Protein AF-A0A4Q2DNH1-F1 (afdb_monomer)

Mean predicted aligned error: 14.46 Å

Secondary structure (DSSP, 8-state):
----S----HHHHHHHHHHHHHH---HHHHHHHHHHHHHHHH-HHHHHHHHHHHHHHHHHHHHHHHHHHHHHHHHTSTTTGGGHHHHHHHHHHHHHHHHHHHHHHHHHHHHHHHHHHHHHHHTTT--SHHHHHHHHHHHHHHHHHHHHH--HHHHHHHHHHHHHHHHHHHHHHHHHHIIIIIHHHHHHHHHHHHHHHHHHHHHHHH-TT-------------HHHHHHHS--GGGS----

Sequence (240 aa):
MSQPDNILSIEECFSIIRRWQKDGPTEEERDGFVTKASDLLTDSDAVNEFLARVSEAANLAKAIESVFAQNEGLLLLWFLSPLVPEWDALWDRFRSCVRYSCDIALNTMSILQRFDAVYLAQVETIQTEQDRQNAIAALEPFIAELETTDISDELSRQFLDLKRDIEYFGQKYSVFSEKNAIIPLTSDIEALDAQITAAQNAIGVLGGGALLRVRNHPLRVPKVITDRIHLGPWAGCKIF

pLDDT: mean 76.68, std 18.67, range [26.66, 95.5]

Nearest PDB structures (foldseek):
  3l4q-assembly2_D  TM=4.534E-01  e=4.751E+00  Bos taurus
  5nnv-assembly4_D  TM=2.460E-01  e=1.754E+00  Bacillus subtilis subsp. subtilis str. 168
  3g6b-assembly1_A  TM=2.975E-01  e=7.819E+00  Thermotoga maritima
  3zx6-assembly1_A  TM=2.623E-01  e=5.610E+00  Archaeoglobus fulgidus DSM 4304

Organism: NCBI:txid2316362

Foldseek 3Di:
DDDDPDDDDPVRVVVQVVCCVPPNDDPVRVVVVVVVVVVLVPPPVNVVVVVVVVVVVVVVLVVVLVVLVVCLVVCPPPLNVVLNVVSVVLNVLSVVLVVVVVVLVVQVVVLVVVLVVLCVVQVVPDDDPVSVVVSCVVNVVSVVVCVVSPPVVVSVVSVVVSVVSVVVSVVVCLVSCVVRPVVVVVVVVVVVVVVVVVVVVVCVVVPPDDDPCPPDPPPPPPVVVVVVSPDDPPVPPPPD

Solvent-accessible surface area (backbone atoms only — not comparable to full-atom values): 13919 Å² total; per-residue (Å²): 134,81,76,80,93,74,76,75,49,73,68,54,50,53,52,50,52,54,41,35,77,74,76,45,74,52,70,69,54,50,52,51,48,53,49,52,52,51,50,46,74,68,33,65,65,56,47,50,50,52,52,48,52,54,51,48,53,55,51,50,53,52,52,51,51,50,52,55,61,62,47,48,69,62,32,66,38,80,84,39,43,89,52,40,69,62,51,51,53,52,51,53,50,51,53,49,54,55,51,50,53,50,51,48,53,52,50,52,50,55,52,51,53,52,48,49,56,51,41,63,71,35,58,77,65,52,83,47,74,66,41,48,53,50,36,48,67,67,49,50,62,54,55,56,51,50,62,74,62,63,50,64,70,60,54,50,48,53,54,51,52,49,50,52,51,51,55,51,47,52,54,51,48,52,57,49,44,42,66,65,42,51,52,54,53,51,54,51,51,55,51,49,54,51,50,52,52,52,51,52,50,52,48,57,66,74,47,79,84,68,92,75,82,72,80,81,68,76,82,64,75,59,64,60,62,64,54,62,70,54,72,62,80,72,92,68,72,78,79,125

Radius of gyration: 31.7 Å; Cα contacts (8 Å, |Δi|>4): 67; chains: 1; bounding box: 65×39×102 Å

Structure (mmCIF, N/CA/C/O backbone):
data_AF-A0A4Q2DNH1-F1
#
_entry.id   AF-A0A4Q2DNH1-F1
#
loop_
_atom_site.group_PDB
_atom_site.id
_atom_site.type_symbol
_atom_site.label_atom_id
_atom_site.label_alt_id
_atom_site.label_comp_id
_atom_site.label_asym_id
_atom_site.label_entity_id
_atom_site.label_seq_id
_atom_site.pdbx_PDB_ins_code
_atom_site.Cartn_x
_atom_site.Cartn_y
_atom_site.Cartn_z
_atom_site.occupancy
_atom_site.B_iso_or_equiv
_atom_site.auth_seq_id
_atom_site.auth_comp_id
_atom_site.auth_asym_id
_atom_site.auth_atom_id
_atom_site.pdbx_PDB_model_num
ATOM 1 N N . MET A 1 1 ? -30.592 -2.151 -7.421 1.00 35.53 1 MET A N 1
ATOM 2 C CA . MET A 1 1 ? -29.835 -1.514 -6.329 1.00 35.53 1 MET A CA 1
ATOM 3 C C . MET A 1 1 ? -30.303 -0.076 -6.260 1.00 35.53 1 MET A C 1
ATOM 5 O O . MET A 1 1 ? -29.970 0.702 -7.145 1.00 35.53 1 MET A O 1
ATOM 9 N N . SER A 1 2 ? -31.201 0.224 -5.326 1.00 34.47 2 SER A N 1
ATOM 10 C CA . SER A 1 2 ? -31.685 1.587 -5.097 1.00 34.47 2 SER A CA 1
ATOM 11 C C . SER A 1 2 ? -30.546 2.393 -4.477 1.00 34.47 2 SER A C 1
ATOM 13 O O . SER A 1 2 ? -29.887 1.893 -3.566 1.00 34.47 2 SER A O 1
ATOM 15 N N . GLN A 1 3 ? -30.264 3.590 -4.998 1.00 32.44 3 GLN A N 1
ATOM 16 C CA . GLN A 1 3 ? -29.329 4.505 -4.342 1.00 32.44 3 GLN A CA 1
ATOM 17 C C . GLN A 1 3 ? -29.829 4.790 -2.916 1.00 32.44 3 GLN A C 1
ATOM 19 O O . GLN A 1 3 ? -31.040 4.898 -2.725 1.00 32.44 3 GLN A O 1
ATOM 24 N N . PRO A 1 4 ? -28.945 4.904 -1.913 1.00 43.22 4 PRO A N 1
ATOM 25 C CA . PRO A 1 4 ? -29.367 5.345 -0.593 1.00 43.22 4 PRO A CA 1
ATOM 26 C C . PRO A 1 4 ? -29.862 6.798 -0.689 1.00 43.22 4 PRO A C 1
ATOM 28 O O . PRO A 1 4 ? -29.073 7.713 -0.915 1.00 43.22 4 PRO A O 1
ATOM 31 N N . ASP A 1 5 ? -31.172 6.997 -0.514 1.00 45.47 5 ASP A N 1
ATOM 32 C CA . ASP A 1 5 ? -31.912 8.274 -0.596 1.00 45.47 5 ASP A CA 1
ATOM 33 C C . ASP A 1 5 ? -31.580 9.279 0.530 1.00 45.47 5 ASP A C 1
ATOM 35 O O . ASP A 1 5 ? -32.381 10.147 0.865 1.00 45.47 5 ASP A O 1
ATOM 39 N N . ASN A 1 6 ? -30.409 9.180 1.160 1.00 54.69 6 ASN A N 1
ATOM 40 C CA . ASN A 1 6 ? -30.083 9.992 2.331 1.00 54.69 6 ASN A CA 1
ATOM 41 C C . ASN A 1 6 ? -28.632 10.480 2.300 1.00 54.69 6 ASN A C 1
ATOM 43 O O . ASN A 1 6 ? -27.830 10.203 3.192 1.00 54.69 6 ASN A O 1
ATOM 47 N N . ILE A 1 7 ? -28.276 11.172 1.218 1.00 62.31 7 ILE A N 1
ATOM 48 C CA . ILE A 1 7 ? -27.013 11.904 1.131 1.00 62.31 7 ILE A CA 1
ATOM 49 C C . ILE A 1 7 ? -27.261 13.281 1.747 1.00 62.31 7 ILE A C 1
ATOM 51 O O . ILE A 1 7 ? -27.893 14.134 1.125 1.00 62.31 7 ILE A O 1
ATOM 55 N N . LEU A 1 8 ? -26.778 13.474 2.977 1.00 69.12 8 LEU A N 1
ATOM 56 C CA . LEU A 1 8 ? -26.745 14.780 3.636 1.00 69.12 8 LEU A CA 1
ATOM 57 C C . LEU A 1 8 ? -26.067 15.802 2.718 1.00 69.12 8 LEU A C 1
ATOM 59 O O . LEU A 1 8 ? -25.026 15.522 2.113 1.00 69.12 8 LEU A O 1
ATOM 63 N N . SER A 1 9 ? -26.634 17.001 2.627 1.00 83.44 9 SER A N 1
ATOM 64 C CA . SER A 1 9 ? -25.963 18.102 1.947 1.00 83.44 9 SER A CA 1
ATOM 65 C C . SER A 1 9 ? -24.672 18.478 2.684 1.00 83.44 9 SER A C 1
ATOM 67 O O . SER A 1 9 ? -24.519 18.271 3.890 1.00 83.44 9 SER A O 1
ATOM 69 N N . ILE A 1 10 ? -23.720 19.073 1.961 1.00 73.88 10 ILE A N 1
ATOM 70 C CA . ILE A 1 10 ? -22.441 19.529 2.532 1.00 73.88 10 ILE A CA 1
ATOM 71 C C . ILE A 1 10 ? -22.672 20.490 3.710 1.00 73.88 10 ILE A C 1
ATOM 73 O O . ILE A 1 10 ? -21.951 20.449 4.706 1.00 73.88 10 ILE A O 1
ATOM 77 N N . GLU A 1 11 ? -23.690 21.342 3.609 1.00 79.81 11 GLU A N 1
ATOM 78 C CA . GLU A 1 11 ? -24.030 22.335 4.626 1.00 79.81 11 GLU A CA 1
ATOM 79 C C . GLU A 1 11 ? -24.614 21.682 5.889 1.00 79.81 11 GLU A C 1
ATOM 81 O O . GLU A 1 11 ? -24.221 22.033 7.005 1.00 79.81 11 GLU A O 1
ATOM 86 N N . GLU A 1 12 ? -25.448 20.651 5.723 1.00 76.00 12 GLU A N 1
ATOM 87 C CA . GLU A 1 12 ? -25.927 19.813 6.826 1.00 76.00 12 GLU A CA 1
ATOM 88 C C . GLU A 1 12 ? -24.768 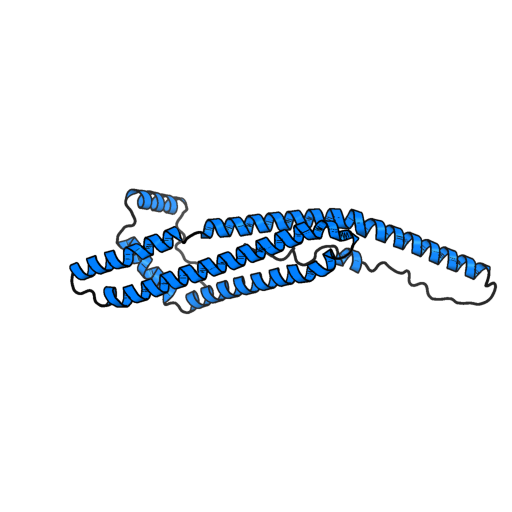19.073 7.503 1.00 76.00 12 GLU A C 1
ATOM 90 O O . GLU A 1 12 ? -24.643 19.147 8.726 1.00 76.00 12 GLU A O 1
ATOM 95 N N . CYS A 1 13 ? -23.856 18.463 6.736 1.00 70.06 13 CYS A N 1
ATOM 96 C CA . CYS A 1 13 ? -22.651 17.822 7.273 1.00 70.06 13 CYS A CA 1
ATOM 97 C C . CYS A 1 13 ? -21.808 18.787 8.120 1.00 70.06 13 CYS A C 1
ATOM 99 O O . CYS A 1 13 ? -21.451 18.465 9.253 1.00 70.06 13 CYS A O 1
ATOM 101 N N . PHE A 1 14 ? -21.523 19.995 7.623 1.00 76.94 14 PHE A N 1
ATOM 102 C CA . PHE A 1 14 ? -20.761 20.988 8.388 1.00 76.94 14 PHE A CA 1
ATOM 103 C C . PHE A 1 14 ? -21.488 21.443 9.655 1.00 76.94 14 PHE A C 1
ATOM 105 O O . PHE A 1 14 ? -20.840 21.676 10.679 1.00 76.94 14 PHE A O 1
ATOM 112 N N . SER A 1 15 ? -22.816 21.571 9.606 1.00 80.81 15 SER A N 1
ATOM 113 C CA . SER A 1 15 ? -23.620 21.934 10.776 1.00 80.81 15 SER A CA 1
ATOM 114 C C . SER A 1 15 ? -23.575 20.850 11.862 1.00 80.81 15 SER A C 1
ATOM 116 O O . SER A 1 15 ? -23.382 21.167 13.038 1.00 80.81 15 SER A O 1
ATOM 118 N N . ILE A 1 16 ? -23.646 19.575 11.460 1.00 78.38 16 ILE A N 1
ATOM 119 C CA . ILE A 1 16 ? -23.561 18.411 12.346 1.00 78.38 16 ILE A CA 1
ATOM 120 C C . ILE A 1 16 ? -22.169 18.332 12.971 1.00 78.38 16 ILE A C 1
ATOM 122 O O . ILE A 1 16 ? -22.065 18.272 14.193 1.00 78.38 16 ILE A O 1
ATOM 126 N N . ILE A 1 17 ? -21.105 18.436 12.165 1.00 77.06 17 ILE A N 1
ATOM 127 C CA . ILE A 1 17 ? -19.715 18.396 12.645 1.00 77.06 17 ILE A CA 1
ATOM 128 C C . ILE A 1 17 ? -19.446 19.522 13.650 1.00 77.06 17 ILE A C 1
ATOM 130 O O . ILE A 1 17 ? -18.884 19.275 14.715 1.00 77.06 17 ILE A O 1
ATOM 134 N N . ARG A 1 18 ? -19.868 20.760 13.357 1.00 80.56 18 ARG A N 1
ATOM 135 C CA . ARG A 1 18 ? -19.675 21.890 14.285 1.00 80.56 18 ARG A CA 1
ATOM 136 C C . ARG A 1 18 ? -20.419 21.703 15.599 1.00 80.56 18 ARG A C 1
ATOM 138 O O . ARG A 1 18 ? -19.895 22.081 16.644 1.00 80.56 18 ARG A O 1
ATOM 145 N N . ARG A 1 19 ? -21.631 21.145 15.564 1.00 91.19 19 ARG A N 1
ATOM 146 C CA . ARG A 1 19 ? -22.358 20.817 16.794 1.00 91.19 19 ARG A CA 1
ATOM 147 C C . ARG A 1 19 ? -21.647 19.705 17.555 1.00 91.19 19 ARG A C 1
ATOM 149 O O . ARG A 1 19 ? -21.437 19.869 18.747 1.00 91.19 19 ARG A O 1
ATOM 156 N N . TRP A 1 20 ? -21.226 18.628 16.894 1.00 84.88 20 TRP A N 1
ATOM 157 C CA . TRP A 1 20 ? -20.484 17.543 17.545 1.00 84.88 20 TRP A CA 1
ATOM 158 C C . TRP A 1 20 ? -19.211 18.044 18.229 1.00 84.88 20 TRP A C 1
ATOM 160 O O . TRP A 1 20 ? -18.931 17.646 19.353 1.00 84.88 20 TRP A O 1
ATOM 170 N N . GLN A 1 21 ? -18.491 18.981 17.608 1.00 70.38 21 GLN A N 1
ATOM 171 C CA . GLN A 1 21 ? -17.312 19.616 18.208 1.00 70.38 21 GLN A CA 1
ATOM 172 C C . GLN A 1 21 ? -17.619 20.441 19.466 1.00 70.38 21 GLN A C 1
ATOM 174 O O . GLN A 1 21 ? -16.730 20.641 20.289 1.00 70.38 21 GLN A O 1
ATOM 179 N N . LYS A 1 22 ? -18.843 20.960 19.603 1.00 83.44 22 LYS A N 1
ATOM 180 C CA . LYS A 1 22 ? -19.234 21.845 20.704 1.00 83.44 22 LYS A CA 1
ATOM 181 C C . LYS A 1 22 ? -19.964 21.104 21.825 1.00 83.44 22 LYS A C 1
ATOM 183 O O . LYS A 1 22 ? -19.625 21.278 22.990 1.00 83.44 22 LYS A O 1
ATOM 188 N N . ASP A 1 23 ? -20.967 20.318 21.456 1.00 84.19 23 ASP A N 1
ATOM 189 C CA . ASP A 1 23 ? -21.960 19.736 22.360 1.00 84.19 23 ASP A CA 1
ATOM 190 C C . ASP A 1 23 ? -21.931 18.190 22.338 1.00 84.19 23 ASP A C 1
ATOM 192 O O . ASP A 1 23 ? -22.618 17.550 23.131 1.00 84.19 23 ASP A O 1
ATOM 196 N N . GLY A 1 24 ? -21.133 17.581 21.450 1.00 79.62 24 GLY A N 1
ATOM 197 C CA . GLY A 1 24 ? -21.125 16.137 21.204 1.00 79.62 24 GLY A CA 1
ATOM 198 C C . GLY A 1 24 ? -22.315 15.640 20.358 1.00 79.62 24 GLY A C 1
ATOM 199 O O . GLY A 1 24 ? -23.214 16.416 20.007 1.00 79.62 24 GLY A O 1
ATOM 200 N N . PRO A 1 25 ? -22.318 14.353 19.966 1.00 83.75 25 PRO A N 1
ATOM 201 C CA . PRO A 1 25 ? -23.472 13.711 19.333 1.00 83.75 25 PRO A CA 1
ATOM 202 C C . PRO A 1 25 ? -24.638 13.555 20.320 1.00 83.75 25 PRO A C 1
ATOM 204 O O . PRO A 1 25 ? -24.413 13.334 21.514 1.00 83.75 25 PRO A O 1
ATOM 207 N N . THR A 1 26 ? -25.884 13.659 19.835 1.00 85.62 26 THR A N 1
ATOM 208 C CA . THR A 1 26 ? -27.057 13.393 20.691 1.00 85.62 26 THR A CA 1
ATOM 209 C C . THR A 1 26 ? -27.158 11.906 21.016 1.00 85.62 26 THR A C 1
ATOM 211 O O . THR A 1 26 ? -26.506 11.069 20.390 1.00 85.62 26 THR A O 1
ATOM 214 N N . GLU A 1 27 ? -27.989 11.558 21.996 1.00 78.94 27 GLU A N 1
ATOM 215 C CA . GLU A 1 27 ? -28.239 10.162 22.348 1.00 78.94 27 GLU A CA 1
ATOM 216 C C . GLU A 1 27 ? -28.823 9.378 21.168 1.00 78.94 27 GLU A C 1
ATOM 218 O O . GLU A 1 27 ? -28.264 8.348 20.807 1.00 78.94 27 GLU A O 1
ATOM 223 N N . GLU A 1 28 ? -29.810 9.934 20.457 1.00 80.31 28 GLU A N 1
ATOM 224 C CA . GLU A 1 28 ? -30.387 9.298 19.266 1.00 80.31 28 GLU A CA 1
ATOM 225 C C . GLU A 1 28 ? -29.368 9.103 18.134 1.00 80.31 28 GLU A C 1
ATOM 227 O O . GLU A 1 28 ? -29.455 8.143 17.371 1.00 80.31 28 GLU A O 1
ATOM 232 N N . GLU A 1 29 ? -28.391 10.002 17.999 1.00 80.25 29 GLU A N 1
ATOM 233 C CA . GLU A 1 29 ? -27.336 9.876 16.991 1.00 80.25 29 GLU A CA 1
ATOM 234 C C . GLU A 1 29 ? -26.314 8.808 17.353 1.00 80.25 29 GLU A C 1
ATOM 236 O O . GLU A 1 29 ? -25.860 8.079 16.470 1.00 80.25 29 GLU A O 1
ATOM 241 N N . ARG A 1 30 ? -25.967 8.695 18.640 1.00 75.94 30 ARG A N 1
ATOM 242 C CA . ARG A 1 30 ? -25.115 7.609 19.133 1.00 75.94 30 ARG A CA 1
ATOM 243 C C . ARG A 1 30 ? -25.814 6.270 18.948 1.00 75.94 30 ARG A C 1
ATOM 245 O O . ARG A 1 30 ? -25.218 5.363 18.376 1.00 75.94 30 ARG A O 1
ATOM 252 N N . ASP A 1 31 ? -27.080 6.174 19.336 1.00 75.88 31 ASP A N 1
ATOM 253 C CA . ASP A 1 31 ? -27.875 4.954 19.196 1.00 75.88 31 ASP A CA 1
ATOM 254 C C . ASP A 1 31 ? -28.071 4.587 17.722 1.00 75.88 31 ASP A C 1
ATOM 256 O O . ASP A 1 31 ? -27.923 3.427 17.334 1.00 75.88 31 ASP A O 1
ATOM 260 N N . GLY A 1 32 ? -28.326 5.581 16.867 1.00 78.25 32 GLY A N 1
ATOM 261 C CA . GLY A 1 32 ? -28.422 5.399 15.423 1.00 78.25 32 GLY A CA 1
ATOM 262 C C . GLY A 1 32 ? -27.104 4.953 14.787 1.00 78.25 32 GLY A C 1
ATOM 263 O O . GLY A 1 32 ? -27.117 4.121 13.879 1.00 78.25 32 GLY A O 1
ATOM 264 N N . PHE A 1 33 ? -25.966 5.465 15.263 1.00 75.88 33 PHE A N 1
ATOM 265 C CA . PHE A 1 33 ? -24.643 5.011 14.837 1.00 75.88 33 PHE A CA 1
ATOM 266 C C . PHE A 1 33 ? -24.382 3.568 15.273 1.00 75.88 33 PHE A C 1
ATOM 268 O O . PHE A 1 33 ? -24.031 2.746 14.431 1.00 75.88 33 PHE A O 1
ATOM 275 N N . VAL A 1 34 ? -24.603 3.244 16.552 1.00 74.25 34 VAL A N 1
ATOM 276 C CA . VAL A 1 34 ? -24.411 1.890 17.096 1.00 74.25 34 VAL A CA 1
ATOM 277 C C . VAL A 1 34 ? -25.304 0.885 16.372 1.00 74.25 34 VAL A C 1
ATOM 279 O O . VAL A 1 34 ? -24.820 -0.167 15.967 1.00 74.25 34 VAL A O 1
ATOM 282 N N . THR A 1 35 ? -26.572 1.230 16.134 1.00 78.69 35 THR A N 1
ATOM 283 C CA . THR A 1 35 ? -27.520 0.377 15.400 1.00 78.69 35 THR A CA 1
ATOM 284 C C . THR A 1 35 ? -27.028 0.115 13.981 1.00 78.69 35 THR A C 1
ATOM 286 O O . THR A 1 35 ? -26.868 -1.035 13.599 1.00 78.69 35 THR A O 1
ATOM 289 N N . LYS A 1 36 ? -26.680 1.160 13.216 1.00 78.31 36 LYS A N 1
ATOM 290 C CA . LYS A 1 36 ? -26.172 0.994 11.843 1.00 78.31 36 LYS A CA 1
ATOM 291 C C . LYS A 1 36 ? -24.854 0.227 11.785 1.00 78.31 36 LYS A C 1
ATOM 293 O O . LYS A 1 36 ? -24.650 -0.558 10.866 1.00 78.31 36 LYS A O 1
ATOM 298 N N . ALA A 1 37 ? -23.948 0.471 12.730 1.00 72.12 37 ALA A N 1
ATOM 299 C CA . ALA A 1 37 ? -22.692 -0.261 12.820 1.00 72.12 37 ALA A CA 1
ATOM 300 C C . ALA A 1 37 ? -22.948 -1.744 13.127 1.00 72.12 37 ALA A C 1
ATOM 302 O O . ALA A 1 37 ? -22.342 -2.609 12.503 1.00 72.12 37 ALA A O 1
ATOM 303 N N . SER A 1 38 ? -23.883 -2.043 14.031 1.00 73.94 38 SER A N 1
ATOM 304 C CA . SER A 1 38 ? -24.296 -3.411 14.345 1.00 73.94 38 SER A CA 1
ATOM 305 C C . SER A 1 38 ? -24.974 -4.094 13.152 1.00 73.94 38 SER A C 1
ATOM 307 O O . SER A 1 38 ? -24.626 -5.228 12.824 1.00 73.94 38 SER A O 1
ATOM 309 N N . ASP A 1 39 ? -25.855 -3.391 12.437 1.00 79.12 39 ASP A N 1
ATOM 310 C CA . ASP A 1 39 ? -26.494 -3.882 11.213 1.00 79.12 39 ASP A CA 1
ATOM 311 C C . ASP A 1 39 ? -25.446 -4.209 10.138 1.00 79.12 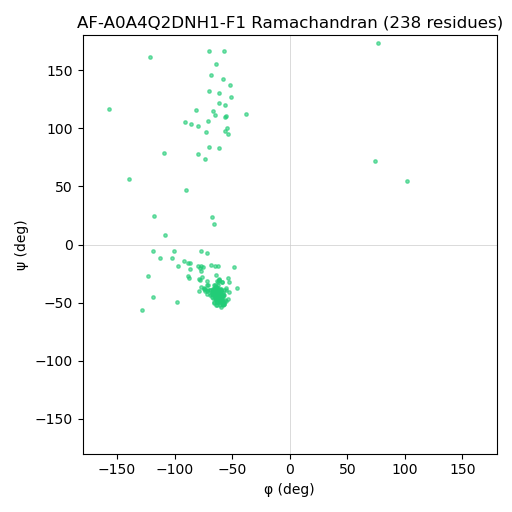39 ASP A C 1
ATOM 313 O O . ASP A 1 39 ? -25.482 -5.277 9.538 1.00 79.12 39 ASP A O 1
ATOM 317 N N . LEU A 1 40 ? -24.448 -3.341 9.942 1.00 74.12 40 LEU A N 1
ATOM 318 C CA . LEU A 1 40 ? -23.351 -3.576 8.993 1.00 74.12 40 LEU A CA 1
ATOM 319 C C . LEU A 1 40 ? -22.462 -4.765 9.379 1.00 74.12 40 LEU A C 1
ATOM 321 O O . LEU A 1 40 ? -21.963 -5.463 8.502 1.00 74.12 40 LEU A O 1
ATOM 325 N N . LEU A 1 41 ? -22.240 -4.989 10.675 1.00 74.94 41 LEU A N 1
ATOM 326 C CA . LEU A 1 41 ? -21.439 -6.114 11.168 1.00 74.94 41 LEU A CA 1
ATOM 327 C C . LEU A 1 41 ? -22.208 -7.444 11.154 1.00 74.94 41 LEU A C 1
ATOM 329 O O . LEU A 1 41 ? -21.588 -8.506 11.180 1.00 74.94 41 LEU A O 1
ATOM 333 N N . THR A 1 42 ? -23.540 -7.395 11.118 1.00 80.69 42 THR A N 1
ATOM 334 C CA . THR A 1 42 ? -24.412 -8.577 11.027 1.00 80.69 42 THR A CA 1
ATOM 335 C C . THR A 1 42 ? -24.860 -8.876 9.595 1.00 80.69 42 THR A C 1
ATOM 337 O O . THR A 1 42 ? -25.238 -10.011 9.299 1.00 80.69 42 THR A O 1
ATOM 340 N N . ASP A 1 43 ? -24.757 -7.901 8.692 1.00 87.69 43 ASP A N 1
ATOM 341 C CA . ASP A 1 43 ? -24.937 -8.079 7.257 1.00 87.69 43 ASP A CA 1
ATOM 342 C C . ASP A 1 43 ? -23.760 -8.866 6.660 1.00 87.69 43 ASP A C 1
ATOM 344 O O . ASP A 1 43 ? -22.645 -8.367 6.472 1.00 87.69 43 ASP A O 1
ATOM 348 N N . SER A 1 44 ? -24.029 -10.128 6.325 1.00 86.44 44 SER A N 1
ATOM 349 C CA . SER A 1 44 ? -23.043 -11.010 5.709 1.00 86.44 44 SER A CA 1
ATOM 350 C C . SER A 1 44 ? -22.502 -10.465 4.390 1.00 86.44 44 SER A C 1
ATOM 352 O O . SER A 1 44 ? -21.341 -10.719 4.074 1.00 86.44 44 SER A O 1
ATOM 354 N N . ASP A 1 45 ? -23.304 -9.729 3.619 1.00 87.38 45 ASP A N 1
ATOM 355 C CA . ASP A 1 45 ? -22.868 -9.181 2.336 1.00 87.38 45 ASP A CA 1
ATOM 356 C C . ASP A 1 45 ? -21.872 -8.037 2.552 1.00 87.38 45 ASP A C 1
ATOM 358 O O . ASP A 1 45 ? -20.817 -8.020 1.912 1.00 87.38 45 ASP A O 1
ATOM 362 N N . ALA A 1 46 ? -22.135 -7.149 3.516 1.00 79.25 46 ALA A N 1
ATOM 363 C CA . ALA A 1 46 ? -21.222 -6.069 3.889 1.00 79.25 46 ALA A CA 1
ATOM 364 C C . ALA A 1 46 ? -19.883 -6.600 4.439 1.00 79.25 46 ALA A C 1
ATOM 366 O O . ALA A 1 46 ? -18.810 -6.129 4.045 1.00 79.25 46 ALA A O 1
ATOM 367 N N . VAL A 1 47 ? -19.920 -7.626 5.298 1.00 81.44 47 VAL A N 1
ATOM 368 C CA . VAL A 1 47 ? -18.704 -8.276 5.819 1.00 81.44 47 VAL A CA 1
ATOM 369 C C . VAL A 1 47 ? -17.921 -8.959 4.694 1.00 81.44 47 VAL A C 1
ATOM 371 O O . VAL A 1 47 ? -16.699 -8.813 4.608 1.00 81.44 47 VAL A O 1
ATOM 374 N N . ASN A 1 48 ? -18.603 -9.671 3.795 1.00 86.19 48 ASN A N 1
ATOM 375 C CA . ASN A 1 48 ? -17.963 -10.311 2.646 1.00 86.19 48 ASN A CA 1
ATOM 376 C C . ASN A 1 48 ? -17.327 -9.285 1.701 1.00 86.19 48 ASN A C 1
ATOM 378 O O . ASN A 1 48 ? -16.226 -9.519 1.201 1.00 86.19 48 ASN A O 1
ATOM 382 N N . GLU A 1 49 ? -17.973 -8.139 1.479 1.00 87.62 49 GLU A N 1
ATOM 383 C CA . GLU A 1 49 ? -17.408 -7.050 0.684 1.00 87.62 49 GLU A CA 1
ATOM 384 C C . GLU A 1 49 ? -16.137 -6.484 1.331 1.00 87.62 49 GLU A C 1
ATOM 386 O O . GLU A 1 49 ? -15.125 -6.297 0.650 1.00 87.62 49 GLU A O 1
ATOM 391 N N . PHE A 1 50 ? -16.145 -6.261 2.647 1.00 81.75 50 PHE A N 1
ATOM 392 C CA . PHE A 1 50 ? -14.953 -5.826 3.372 1.00 81.75 50 PHE A CA 1
ATOM 393 C C . PHE A 1 50 ? -13.798 -6.829 3.220 1.00 81.75 50 PHE A C 1
ATOM 395 O O . PHE A 1 50 ? -12.688 -6.445 2.842 1.00 81.75 50 PHE A O 1
ATOM 402 N N . LEU A 1 51 ? -14.061 -8.123 3.428 1.00 83.81 51 LEU A N 1
ATOM 403 C CA . LEU A 1 51 ? -13.062 -9.183 3.252 1.00 83.81 51 LEU A CA 1
ATOM 404 C C . LEU A 1 51 ? -12.536 -9.253 1.812 1.00 83.81 51 LEU A C 1
ATOM 406 O O . LEU A 1 51 ? -11.336 -9.455 1.601 1.00 83.81 51 LEU A O 1
ATOM 410 N N . ALA A 1 52 ? -13.405 -9.048 0.820 1.00 88.06 52 ALA A N 1
ATOM 411 C CA . ALA A 1 52 ? -13.013 -8.999 -0.583 1.00 88.06 52 ALA A CA 1
ATOM 412 C C . ALA A 1 52 ? -12.050 -7.835 -0.859 1.00 88.06 52 ALA A C 1
ATOM 414 O O . ALA A 1 52 ? -11.011 -8.051 -1.481 1.00 88.06 52 ALA A O 1
ATOM 415 N N . ARG A 1 53 ? -12.329 -6.635 -0.332 1.00 84.44 53 ARG A N 1
ATOM 416 C CA . ARG A 1 53 ? -11.446 -5.462 -0.470 1.00 84.44 53 ARG A CA 1
ATOM 417 C C . ARG A 1 53 ? -10.085 -5.678 0.197 1.00 84.44 53 ARG A C 1
ATOM 419 O O . ARG A 1 53 ? -9.056 -5.324 -0.376 1.00 84.44 53 ARG A O 1
ATOM 426 N N . VAL A 1 54 ? -10.050 -6.307 1.375 1.00 85.06 54 VAL A N 1
ATOM 427 C CA . VAL A 1 54 ? -8.788 -6.679 2.043 1.00 85.06 54 VAL A CA 1
ATOM 428 C C . VAL A 1 54 ? -7.997 -7.682 1.194 1.00 85.06 54 VAL A C 1
ATOM 430 O O . VAL A 1 54 ? -6.785 -7.535 1.015 1.00 85.06 54 VAL A O 1
ATOM 433 N N . SER A 1 55 ? -8.674 -8.682 0.623 1.00 87.62 55 SER A N 1
ATOM 434 C CA . SER A 1 55 ? -8.048 -9.662 -0.272 1.00 87.62 55 SER A CA 1
ATOM 435 C C . SER A 1 55 ? -7.494 -9.010 -1.542 1.00 87.62 55 SER A C 1
ATOM 437 O O . SER A 1 55 ? -6.370 -9.305 -1.956 1.00 87.62 55 SER A O 1
ATOM 439 N N . GLU A 1 56 ? -8.247 -8.090 -2.141 1.00 89.31 56 GLU A N 1
ATOM 440 C CA . GLU A 1 56 ? -7.822 -7.314 -3.302 1.00 89.31 56 GLU A CA 1
ATOM 441 C C . GLU A 1 56 ? -6.562 -6.498 -2.999 1.00 89.31 56 GLU A C 1
ATOM 443 O O . GLU A 1 56 ? -5.586 -6.596 -3.744 1.00 89.31 56 GLU A O 1
ATOM 448 N N . ALA A 1 57 ? -6.524 -5.781 -1.872 1.00 83.31 57 ALA A N 1
ATOM 449 C CA . ALA A 1 57 ? -5.345 -5.029 -1.445 1.00 83.31 57 ALA A CA 1
ATOM 450 C C . ALA A 1 57 ? -4.105 -5.931 -1.288 1.00 83.31 57 ALA A C 1
ATOM 452 O O . ALA A 1 57 ? -3.019 -5.595 -1.769 1.00 83.31 57 ALA A O 1
ATOM 453 N N . ALA A 1 58 ? -4.261 -7.117 -0.689 1.00 84.50 58 ALA A N 1
ATOM 454 C CA . ALA A 1 58 ? -3.174 -8.087 -0.559 1.00 84.50 58 ALA A CA 1
ATOM 455 C C . ALA A 1 58 ? -2.692 -8.622 -1.922 1.00 84.50 58 ALA A C 1
ATOM 457 O O . ALA A 1 58 ? -1.491 -8.812 -2.138 1.00 84.50 58 ALA A O 1
ATOM 458 N N . ASN A 1 59 ? -3.611 -8.856 -2.861 1.00 90.00 59 ASN A N 1
ATOM 459 C CA . ASN A 1 59 ? -3.273 -9.295 -4.214 1.00 90.00 59 ASN A CA 1
ATOM 460 C C . ASN A 1 59 ? -2.572 -8.190 -5.016 1.00 90.00 59 ASN A C 1
ATOM 462 O O . ASN A 1 59 ? -1.596 -8.477 -5.710 1.00 90.00 59 ASN A O 1
ATOM 466 N N . LEU A 1 60 ? -3.004 -6.934 -4.878 1.00 88.69 60 LEU A N 1
ATOM 467 C CA . LEU A 1 60 ? -2.336 -5.773 -5.470 1.00 88.69 60 LEU A CA 1
ATOM 468 C C . LEU A 1 60 ? -0.908 -5.625 -4.942 1.00 88.69 60 LEU A C 1
ATOM 470 O O . LEU A 1 60 ? 0.016 -5.449 -5.735 1.00 88.69 60 LEU A O 1
ATOM 474 N N . ALA A 1 61 ? -0.698 -5.776 -3.631 1.00 89.12 61 ALA A N 1
ATOM 475 C CA . ALA A 1 61 ? 0.640 -5.723 -3.047 1.00 89.12 61 ALA A CA 1
ATOM 476 C C . ALA A 1 61 ? 1.574 -6.793 -3.647 1.00 89.12 61 ALA A C 1
ATOM 478 O O . ALA A 1 61 ? 2.701 -6.487 -4.039 1.00 89.12 61 ALA A O 1
ATOM 479 N N . LYS A 1 62 ? 1.084 -8.031 -3.814 1.00 91.19 62 LYS A N 1
ATOM 480 C CA . LYS A 1 62 ? 1.830 -9.115 -4.483 1.00 91.19 62 LYS A CA 1
ATOM 481 C C . LYS A 1 62 ? 2.116 -8.814 -5.954 1.00 91.19 62 LYS A C 1
ATOM 483 O O . LYS A 1 62 ? 3.209 -9.103 -6.439 1.00 91.19 62 LYS A O 1
ATOM 488 N N . ALA A 1 63 ? 1.146 -8.253 -6.673 1.00 90.94 63 ALA A N 1
ATOM 489 C CA . ALA A 1 63 ? 1.319 -7.885 -8.074 1.00 90.94 63 ALA A CA 1
ATOM 490 C C . ALA A 1 63 ? 2.407 -6.813 -8.232 1.00 90.94 63 ALA A C 1
ATOM 492 O O . ALA A 1 63 ? 3.279 -6.952 -9.088 1.00 90.94 63 ALA A O 1
ATOM 493 N N . ILE A 1 64 ? 2.410 -5.794 -7.366 1.00 89.12 64 ILE A N 1
ATOM 494 C CA . ILE A 1 64 ? 3.440 -4.750 -7.350 1.00 89.12 64 ILE A CA 1
ATOM 495 C C . ILE A 1 64 ? 4.814 -5.347 -7.015 1.00 89.12 64 ILE A C 1
ATOM 497 O O . ILE A 1 64 ? 5.784 -5.052 -7.709 1.00 89.12 64 ILE A O 1
ATOM 501 N N . GLU A 1 65 ? 4.914 -6.242 -6.028 1.00 90.31 65 GLU A N 1
ATOM 502 C CA . GLU A 1 65 ? 6.181 -6.923 -5.724 1.00 90.31 65 GLU A CA 1
ATOM 503 C C . GLU A 1 65 ? 6.704 -7.739 -6.918 1.00 90.31 65 GLU A C 1
ATOM 505 O O . GLU A 1 65 ? 7.897 -7.701 -7.227 1.00 90.31 65 GLU A O 1
ATOM 510 N N . SER A 1 66 ? 5.815 -8.419 -7.647 1.00 89.06 66 SER A N 1
ATOM 511 C CA . SER A 1 66 ? 6.186 -9.115 -8.879 1.00 89.06 66 SER A CA 1
ATOM 512 C C . SER A 1 66 ? 6.680 -8.153 -9.962 1.00 89.06 66 SER A C 1
ATOM 514 O O . SER A 1 66 ? 7.588 -8.509 -10.711 1.00 89.06 66 SER A O 1
ATOM 516 N N . VAL A 1 67 ? 6.100 -6.954 -10.080 1.00 88.31 67 VAL A N 1
ATOM 517 C CA . VAL A 1 67 ? 6.586 -5.927 -11.015 1.00 88.31 67 VAL A CA 1
ATOM 518 C C . VAL A 1 67 ? 7.991 -5.480 -10.622 1.00 88.31 67 VAL A C 1
ATOM 520 O O . VAL A 1 67 ? 8.848 -5.369 -11.501 1.00 88.31 67 VAL A O 1
ATOM 523 N N . PHE A 1 68 ? 8.259 -5.288 -9.327 1.00 88.75 68 PHE A N 1
ATOM 524 C CA . PHE A 1 68 ? 9.600 -4.948 -8.859 1.00 88.75 68 PHE A CA 1
ATOM 525 C C . PHE A 1 68 ? 10.639 -6.002 -9.274 1.00 88.75 68 PHE A C 1
ATOM 527 O O . PHE A 1 68 ? 11.625 -5.678 -9.939 1.00 88.75 68 PHE A O 1
ATOM 534 N N . ALA A 1 69 ? 10.352 -7.274 -8.989 1.00 87.44 69 ALA A N 1
ATOM 535 C CA . ALA A 1 69 ? 11.235 -8.393 -9.314 1.00 87.44 69 ALA A CA 1
ATOM 536 C C . ALA A 1 69 ? 11.435 -8.598 -10.830 1.00 87.44 69 ALA A C 1
ATOM 538 O O . ALA A 1 69 ? 12.536 -8.899 -11.285 1.00 87.44 69 ALA A O 1
ATOM 539 N N . GLN A 1 70 ? 10.389 -8.423 -11.645 1.00 85.88 70 GLN A N 1
ATOM 540 C CA . GLN A 1 70 ? 10.493 -8.589 -13.103 1.00 85.88 70 GLN A CA 1
ATOM 541 C C . GLN A 1 70 ? 11.402 -7.541 -13.758 1.00 85.88 70 GLN A C 1
ATOM 543 O O . GLN A 1 70 ? 12.085 -7.846 -14.736 1.00 85.88 70 GLN A O 1
ATOM 548 N N . ASN A 1 71 ? 11.409 -6.312 -13.239 1.00 81.81 71 ASN A N 1
ATOM 549 C CA . ASN A 1 71 ? 12.201 -5.223 -13.812 1.00 81.81 71 ASN A CA 1
ATOM 550 C C . ASN A 1 71 ? 13.640 -5.180 -13.279 1.00 81.81 71 ASN A C 1
ATOM 552 O O . ASN A 1 71 ? 14.494 -4.577 -13.927 1.00 81.81 71 ASN A O 1
ATOM 556 N N . GLU A 1 72 ? 13.942 -5.868 -12.176 1.00 80.75 72 GLU A N 1
ATOM 557 C CA . GLU A 1 72 ? 15.308 -6.010 -11.657 1.00 80.75 72 GLU A CA 1
ATOM 558 C C . GLU A 1 72 ? 16.258 -6.552 -12.740 1.00 80.75 72 GLU A C 1
ATOM 560 O O . GLU A 1 72 ? 17.292 -5.953 -13.032 1.00 80.75 72 GLU A O 1
ATOM 565 N N . GLY A 1 73 ? 15.851 -7.608 -13.453 1.00 75.75 73 GLY A N 1
ATOM 566 C CA . GLY A 1 73 ? 16.647 -8.190 -14.540 1.00 75.75 73 GLY A CA 1
ATOM 567 C C . GLY A 1 73 ? 16.917 -7.235 -15.712 1.00 75.75 73 GLY A C 1
ATOM 568 O O . GLY A 1 73 ? 17.966 -7.327 -16.348 1.00 75.75 73 GLY A O 1
ATOM 569 N N . LEU A 1 74 ? 16.004 -6.297 -15.987 1.00 72.81 74 LEU A N 1
ATOM 570 C CA . LEU A 1 74 ? 16.198 -5.274 -17.021 1.00 72.81 74 LEU A CA 1
ATOM 571 C C . LEU A 1 74 ? 17.188 -4.200 -16.564 1.00 72.81 74 LEU A C 1
ATOM 573 O O . LEU A 1 74 ? 17.998 -3.732 -17.361 1.00 72.81 74 LEU A O 1
ATOM 577 N N . LEU A 1 75 ? 17.152 -3.828 -15.285 1.00 75.56 75 LEU A N 1
ATOM 578 C CA . LEU A 1 75 ? 18.031 -2.808 -14.712 1.00 75.56 75 LEU A CA 1
ATOM 579 C C . LEU A 1 75 ? 19.468 -3.305 -14.497 1.00 75.56 75 LEU A C 1
ATOM 581 O O . LEU A 1 75 ? 20.393 -2.496 -14.463 1.00 75.56 75 LEU A O 1
ATOM 585 N N . LEU A 1 76 ? 19.674 -4.625 -14.451 1.00 73.25 76 LEU A N 1
ATOM 586 C CA . LEU A 1 76 ? 21.001 -5.253 -14.428 1.00 73.25 76 LEU A CA 1
ATOM 587 C C . LEU A 1 76 ? 21.751 -5.181 -15.770 1.00 73.25 76 LEU A C 1
ATOM 589 O O . LEU A 1 76 ? 22.934 -5.525 -15.832 1.00 73.25 76 LEU A O 1
ATOM 593 N N . LEU A 1 77 ? 21.111 -4.720 -16.851 1.00 75.81 77 LEU A N 1
ATOM 594 C CA . LEU A 1 77 ? 21.830 -4.398 -18.081 1.00 75.81 77 LEU A CA 1
ATOM 595 C C . LEU A 1 77 ? 22.840 -3.281 -17.791 1.00 75.81 77 LEU A C 1
ATOM 597 O O . LEU A 1 77 ? 22.496 -2.256 -17.208 1.00 75.81 77 LEU A O 1
ATOM 601 N N . TRP A 1 78 ? 24.096 -3.466 -18.211 1.00 72.62 78 TRP A N 1
ATOM 602 C CA . TRP A 1 78 ? 25.217 -2.595 -17.820 1.00 72.62 78 TRP A CA 1
ATOM 603 C C . TRP A 1 78 ? 24.960 -1.102 -18.080 1.00 72.62 78 TRP A C 1
ATOM 605 O O . TRP A 1 78 ? 25.405 -0.256 -17.308 1.00 72.62 78 TRP A O 1
ATOM 615 N N . PHE A 1 79 ? 24.205 -0.776 -19.132 1.00 73.50 79 PHE A N 1
ATOM 616 C CA . PHE A 1 79 ? 23.864 0.598 -19.480 1.00 73.50 79 PHE A CA 1
ATOM 617 C C . PHE A 1 79 ? 22.760 1.199 -18.596 1.00 73.50 79 PHE A C 1
ATOM 619 O O . PHE A 1 79 ? 22.669 2.416 -18.553 1.00 73.50 79 PHE A O 1
ATOM 626 N N . LEU A 1 80 ? 21.961 0.400 -17.876 1.00 80.50 80 LEU A N 1
ATOM 627 C CA . LEU A 1 80 ? 20.945 0.841 -16.901 1.00 80.50 80 LEU A CA 1
ATOM 628 C C . LEU A 1 80 ? 21.412 0.746 -15.442 1.00 80.50 80 LEU A C 1
ATOM 630 O O . LEU A 1 80 ? 20.729 1.261 -14.559 1.00 80.50 80 LEU A O 1
ATOM 634 N N . SER A 1 81 ? 22.597 0.180 -15.194 1.00 83.69 81 SER A N 1
ATOM 635 C CA . SER A 1 81 ? 23.195 0.043 -13.859 1.00 83.69 81 SER A CA 1
ATOM 636 C C . SER A 1 81 ? 23.138 1.314 -12.986 1.00 83.69 81 SER A C 1
ATOM 638 O O . SER A 1 81 ? 22.855 1.181 -11.795 1.00 83.69 81 SER A O 1
ATOM 640 N N . PRO A 1 82 ? 23.310 2.547 -13.515 1.00 88.38 82 PRO A N 1
ATOM 641 C CA . PRO A 1 82 ? 23.194 3.762 -12.701 1.00 88.38 82 PRO A CA 1
ATOM 642 C C . PRO A 1 82 ? 21.815 4.002 -12.065 1.00 88.38 82 PRO A C 1
ATOM 644 O O . PRO A 1 82 ? 21.718 4.803 -11.139 1.00 88.38 82 PRO A O 1
ATOM 647 N N . LEU A 1 83 ? 20.755 3.352 -12.557 1.00 89.69 83 LEU A N 1
ATOM 648 C CA . LEU A 1 83 ? 19.391 3.476 -12.030 1.00 89.69 83 LEU A CA 1
ATOM 649 C C . LEU A 1 83 ? 19.063 2.428 -10.955 1.00 89.69 83 LEU A C 1
ATOM 651 O O . LEU A 1 83 ? 18.079 2.597 -10.239 1.00 89.69 83 LEU A O 1
ATOM 655 N N . VAL A 1 84 ? 19.884 1.380 -10.819 1.00 89.75 84 VAL A N 1
ATOM 656 C CA . VAL A 1 84 ? 19.664 0.275 -9.869 1.00 89.75 84 VAL A CA 1
ATOM 657 C C . VAL A 1 84 ? 19.532 0.765 -8.420 1.00 89.75 84 VAL A C 1
ATOM 659 O O . VAL A 1 84 ? 18.537 0.419 -7.791 1.00 89.75 84 VAL A O 1
ATOM 662 N N . PRO A 1 85 ? 20.414 1.638 -7.884 1.00 91.62 85 PRO A N 1
ATOM 663 C CA . PRO A 1 85 ? 20.308 2.044 -6.479 1.00 91.62 85 PRO A CA 1
ATOM 664 C C . PRO A 1 85 ? 19.005 2.783 -6.143 1.00 91.62 85 PRO A C 1
ATOM 666 O O . PRO A 1 85 ? 18.478 2.658 -5.043 1.00 91.62 85 PRO A O 1
ATOM 669 N N . GLU A 1 86 ? 18.488 3.577 -7.085 1.00 92.81 86 GLU A N 1
ATOM 670 C CA . GLU A 1 86 ? 17.230 4.306 -6.903 1.00 92.81 86 GLU A CA 1
ATOM 671 C C . GLU A 1 86 ? 16.025 3.363 -6.990 1.00 92.81 86 GLU A C 1
ATOM 673 O O . GLU A 1 86 ? 15.088 3.493 -6.206 1.00 92.81 86 GLU A O 1
ATOM 678 N N . TRP A 1 87 ? 16.075 2.378 -7.889 1.00 92.69 87 TRP A N 1
ATOM 679 C CA . TRP A 1 87 ? 15.065 1.327 -7.981 1.00 92.69 87 TRP A CA 1
ATOM 680 C C . TRP A 1 87 ? 14.981 0.480 -6.709 1.00 92.69 87 TRP A C 1
ATOM 682 O O . TRP A 1 87 ? 13.889 0.292 -6.171 1.00 92.69 87 TRP A O 1
ATOM 692 N N . ASP A 1 88 ? 16.127 0.031 -6.196 1.00 92.06 88 ASP A N 1
ATOM 693 C CA . ASP A 1 88 ? 16.203 -0.760 -4.966 1.00 92.06 88 ASP A CA 1
ATOM 694 C C . ASP A 1 88 ? 15.640 0.029 -3.777 1.00 92.06 88 ASP A C 1
ATOM 696 O O . ASP A 1 88 ? 14.840 -0.492 -3.000 1.00 92.06 88 ASP A O 1
ATOM 700 N N . ALA A 1 89 ? 15.956 1.326 -3.688 1.00 94.50 89 ALA A N 1
ATOM 701 C CA . ALA A 1 89 ? 15.407 2.200 -2.655 1.00 94.50 89 ALA A CA 1
ATOM 702 C C . ALA A 1 89 ? 13.873 2.336 -2.738 1.00 94.50 89 ALA A C 1
ATOM 704 O O . ALA A 1 89 ? 13.198 2.364 -1.705 1.00 94.50 89 ALA A O 1
ATOM 705 N N . LEU A 1 90 ? 13.297 2.4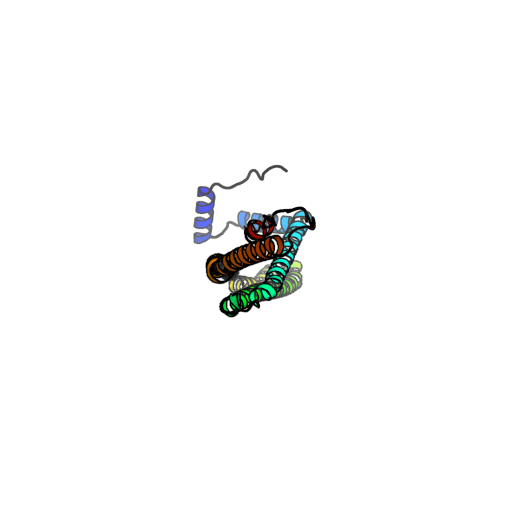12 -3.945 1.00 95.38 90 LEU A N 1
ATOM 706 C CA . LEU A 1 90 ? 11.840 2.422 -4.134 1.00 95.38 90 LEU A CA 1
ATOM 707 C C . LEU A 1 90 ? 11.212 1.086 -3.725 1.00 95.38 90 LEU A C 1
ATOM 709 O O . LEU A 1 90 ? 10.162 1.075 -3.078 1.00 95.38 90 LEU A O 1
ATOM 713 N N . TRP A 1 91 ? 11.859 -0.030 -4.059 1.00 94.50 91 TRP A N 1
ATOM 714 C CA . TRP A 1 91 ? 11.385 -1.359 -3.686 1.00 94.50 91 TRP A CA 1
ATOM 715 C C . TRP A 1 91 ? 11.401 -1.568 -2.167 1.00 94.50 91 TRP A C 1
ATOM 717 O O . TRP A 1 91 ? 10.411 -2.020 -1.584 1.00 94.50 91 TRP A O 1
ATOM 727 N N . ASP A 1 92 ? 12.484 -1.181 -1.498 1.00 94.69 92 ASP A N 1
ATOM 728 C CA . ASP A 1 92 ? 12.599 -1.270 -0.043 1.00 94.69 92 ASP A CA 1
ATOM 729 C C . ASP A 1 92 ? 11.567 -0.389 0.667 1.00 94.69 92 ASP A C 1
ATOM 731 O O . ASP A 1 92 ? 10.945 -0.820 1.647 1.00 94.69 92 ASP A O 1
ATOM 735 N N . ARG A 1 93 ? 11.308 0.818 0.148 1.00 95.50 93 ARG A N 1
ATOM 736 C CA . ARG A 1 93 ? 10.230 1.684 0.649 1.00 95.50 93 ARG A CA 1
ATOM 737 C C . ARG A 1 93 ? 8.857 1.050 0.464 1.00 95.50 93 ARG A C 1
ATOM 739 O O . ARG A 1 93 ? 8.072 1.057 1.410 1.00 95.50 93 ARG A O 1
ATOM 746 N N . PHE A 1 94 ? 8.579 0.459 -0.698 1.00 94.81 94 PHE A N 1
ATOM 747 C CA . PHE A 1 94 ? 7.333 -0.271 -0.939 1.00 94.81 94 PHE A CA 1
ATOM 748 C C . PHE A 1 94 ? 7.133 -1.396 0.084 1.00 94.81 94 PHE A C 1
ATOM 750 O O . PHE A 1 94 ? 6.101 -1.454 0.754 1.00 94.81 94 PHE A O 1
ATOM 757 N N . ARG A 1 95 ? 8.145 -2.252 0.265 1.00 94.06 95 ARG A N 1
ATOM 758 C CA . ARG A 1 95 ? 8.111 -3.340 1.254 1.00 94.06 95 ARG A CA 1
ATOM 759 C C . ARG A 1 95 ? 7.920 -2.825 2.674 1.00 94.06 95 ARG A C 1
ATOM 761 O O . ARG A 1 95 ? 7.195 -3.447 3.445 1.00 94.06 95 ARG A O 1
ATOM 768 N N . SER A 1 96 ? 8.552 -1.706 3.016 1.00 93.25 96 SER A N 1
ATOM 769 C CA . SER A 1 96 ? 8.401 -1.085 4.332 1.00 93.25 96 SER A CA 1
ATOM 770 C C . SER A 1 96 ? 6.968 -0.604 4.562 1.00 93.25 96 SER A C 1
ATOM 772 O O . SER A 1 96 ? 6.399 -0.927 5.599 1.00 93.25 96 SER A O 1
ATOM 774 N N . CYS A 1 97 ? 6.347 0.056 3.578 1.00 91.06 97 CYS A N 1
ATOM 775 C CA . CYS A 1 97 ? 4.9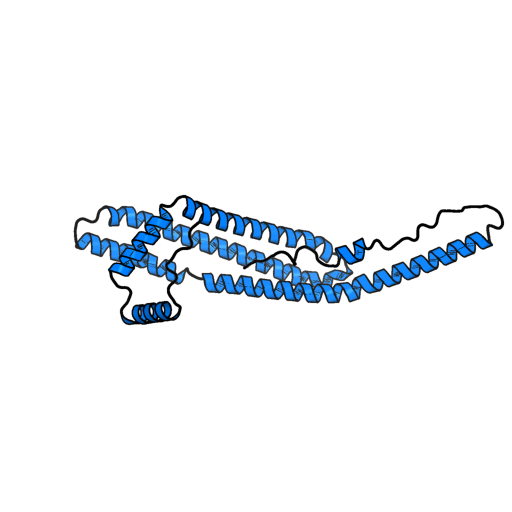49 0.496 3.670 1.00 91.06 97 CYS A CA 1
ATOM 776 C C . CYS A 1 97 ? 3.987 -0.690 3.846 1.00 91.06 97 CYS A C 1
ATOM 778 O O . CYS A 1 97 ? 3.089 -0.642 4.681 1.00 91.06 97 CYS A O 1
ATOM 780 N N . VAL A 1 98 ? 4.191 -1.778 3.092 1.00 91.44 98 VAL A N 1
ATOM 781 C CA . VAL A 1 98 ? 3.360 -2.993 3.192 1.00 91.44 98 VAL A CA 1
ATOM 782 C C . VAL A 1 98 ? 3.551 -3.707 4.532 1.00 91.44 98 VAL A C 1
ATOM 784 O O . VAL A 1 98 ? 2.584 -4.158 5.133 1.00 91.44 98 VAL A O 1
ATOM 787 N N . ARG A 1 99 ? 4.785 -3.823 5.035 1.00 91.50 99 ARG A N 1
ATOM 788 C CA . ARG A 1 99 ? 5.020 -4.394 6.372 1.00 91.50 99 ARG A CA 1
ATOM 789 C C . ARG A 1 99 ? 4.344 -3.559 7.447 1.00 91.50 99 ARG A C 1
ATOM 791 O O . ARG A 1 99 ? 3.650 -4.110 8.290 1.00 91.50 99 ARG A O 1
ATOM 798 N N . TYR A 1 100 ? 4.488 -2.242 7.356 1.00 89.06 100 TYR A N 1
ATOM 799 C CA . TYR A 1 100 ? 3.896 -1.331 8.317 1.00 89.06 100 TYR A CA 1
ATOM 800 C C . TYR A 1 100 ? 2.364 -1.403 8.319 1.00 89.06 100 TYR A C 1
ATOM 802 O O . TYR A 1 100 ? 1.758 -1.438 9.386 1.00 89.06 100 TYR A O 1
ATOM 810 N N . SER A 1 101 ? 1.728 -1.523 7.147 1.00 89.19 101 SER A N 1
ATOM 811 C CA . SER A 1 101 ? 0.275 -1.716 7.066 1.00 89.19 101 SER A CA 1
ATOM 812 C C . SER A 1 101 ? -0.183 -3.035 7.699 1.00 89.19 101 SER A C 1
ATOM 814 O O . SER A 1 101 ? -1.199 -3.059 8.395 1.00 89.19 101 SER A O 1
ATOM 816 N N . CYS A 1 102 ? 0.580 -4.116 7.516 1.00 88.31 102 CYS A N 1
ATOM 817 C CA . CYS A 1 102 ? 0.330 -5.392 8.187 1.00 88.31 102 CYS A CA 1
ATOM 818 C C . CYS A 1 102 ? 0.485 -5.284 9.709 1.00 88.31 102 CYS A C 1
ATOM 820 O O . CYS A 1 102 ? -0.363 -5.797 10.435 1.00 88.31 102 CYS A O 1
ATOM 822 N N . ASP A 1 103 ? 1.529 -4.611 10.195 1.00 88.31 103 ASP A N 1
ATOM 823 C CA . ASP A 1 103 ? 1.771 -4.436 11.631 1.00 88.31 103 ASP A CA 1
ATOM 824 C C . ASP A 1 103 ? 0.633 -3.647 12.296 1.00 88.31 103 ASP A C 1
ATOM 826 O O . ASP A 1 103 ? 0.151 -4.036 13.359 1.00 88.31 103 ASP A O 1
ATOM 830 N N . ILE A 1 104 ? 0.136 -2.591 11.640 1.00 86.31 104 ILE A N 1
ATOM 831 C CA . ILE A 1 104 ? -1.046 -1.844 12.099 1.00 86.31 104 ILE A CA 1
ATOM 832 C C . ILE A 1 104 ? -2.263 -2.765 12.163 1.00 86.31 104 ILE A C 1
ATOM 834 O O . ILE A 1 104 ? -2.916 -2.831 13.200 1.00 86.31 104 ILE A O 1
ATOM 838 N N . ALA A 1 105 ? -2.542 -3.523 11.099 1.00 85.75 105 ALA A N 1
ATOM 839 C CA . ALA A 1 105 ? -3.683 -4.436 11.070 1.00 85.75 105 ALA A CA 1
ATOM 840 C C . ALA A 1 105 ? -3.610 -5.496 12.186 1.00 85.75 105 ALA A C 1
ATOM 842 O O . ALA A 1 105 ? -4.622 -5.797 12.820 1.00 85.75 105 ALA A O 1
ATOM 843 N N . LEU A 1 106 ? -2.418 -6.033 12.464 1.00 85.88 106 LEU A N 1
ATOM 844 C CA . LEU A 1 106 ? -2.189 -6.982 13.557 1.00 85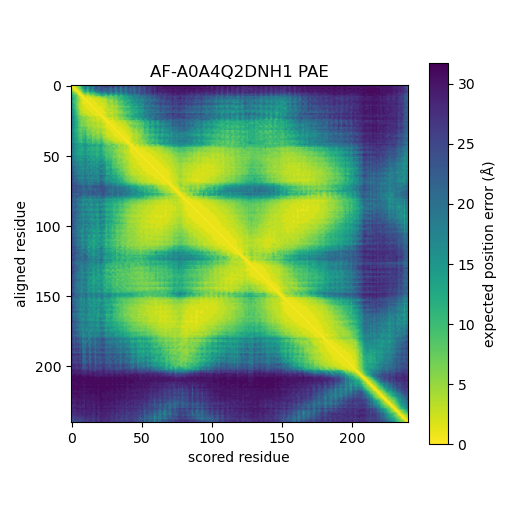.88 106 LEU A CA 1
ATOM 845 C C . LEU A 1 106 ? -2.395 -6.337 14.933 1.00 85.88 106 LEU A C 1
ATOM 847 O O . LEU A 1 106 ? -3.027 -6.944 15.799 1.00 85.88 106 LEU A O 1
ATOM 851 N N . ASN A 1 107 ? -1.911 -5.109 15.130 1.00 86.12 107 ASN A N 1
ATOM 852 C CA . ASN A 1 107 ? -2.123 -4.361 16.368 1.00 86.12 107 ASN A CA 1
ATOM 853 C C . ASN A 1 107 ? -3.609 -4.055 16.580 1.00 86.12 107 ASN A C 1
ATOM 855 O O . ASN A 1 107 ? -4.140 -4.353 17.647 1.00 86.12 107 ASN A O 1
ATOM 859 N N . THR A 1 108 ? -4.311 -3.562 15.556 1.00 85.62 108 THR A N 1
ATOM 860 C CA . THR A 1 108 ? -5.761 -3.332 15.607 1.00 85.62 108 THR A CA 1
ATOM 861 C C . THR A 1 108 ? -6.513 -4.622 15.923 1.00 85.62 108 THR A C 1
ATOM 863 O O . THR A 1 108 ? -7.378 -4.622 16.794 1.00 85.62 108 THR A O 1
ATOM 866 N N . MET A 1 109 ? -6.157 -5.747 15.293 1.00 84.81 109 MET A N 1
ATOM 867 C CA . MET A 1 109 ? -6.770 -7.044 15.596 1.00 84.81 109 MET A CA 1
ATOM 868 C C . MET A 1 109 ? -6.551 -7.452 17.060 1.00 84.81 109 MET A C 1
ATOM 870 O O . MET A 1 109 ? -7.490 -7.888 17.720 1.00 84.81 109 MET A O 1
ATOM 874 N N . SER A 1 110 ? -5.333 -7.288 17.582 1.00 87.44 110 SER A N 1
ATOM 875 C CA . SER A 1 110 ? -4.999 -7.578 18.983 1.00 87.44 110 SER A CA 1
ATOM 876 C C . SER A 1 110 ? -5.803 -6.713 19.963 1.00 87.44 110 SER A C 1
ATOM 878 O O . SER A 1 110 ? -6.309 -7.209 20.974 1.00 87.44 110 SER A O 1
ATOM 880 N N . ILE A 1 111 ? -5.974 -5.424 19.651 1.00 85.94 111 ILE A N 1
ATOM 881 C CA . ILE A 1 111 ? -6.807 -4.501 20.431 1.00 85.94 111 ILE A CA 1
ATOM 882 C C . ILE A 1 111 ? -8.263 -4.972 20.422 1.00 85.94 111 ILE A C 1
ATOM 884 O O . ILE A 1 111 ? -8.855 -5.125 21.489 1.00 85.94 111 ILE A O 1
ATOM 888 N N . LEU A 1 112 ? -8.817 -5.277 19.245 1.00 85.94 112 LEU A N 1
ATOM 889 C CA . LEU A 1 112 ? -10.202 -5.727 19.095 1.00 85.94 112 LEU A CA 1
ATOM 890 C C . LEU A 1 112 ? -10.472 -7.060 19.805 1.00 85.94 112 LEU A C 1
ATOM 892 O O . LEU A 1 112 ? -11.514 -7.210 20.430 1.00 85.94 112 LEU A O 1
ATOM 896 N N . GLN A 1 113 ? -9.534 -8.008 19.781 1.00 85.69 113 GLN A N 1
ATOM 897 C CA . GLN A 1 113 ? -9.671 -9.277 20.508 1.00 85.69 113 GLN A CA 1
ATOM 898 C C . GLN A 1 113 ? -9.705 -9.079 22.028 1.00 85.69 113 GLN A C 1
ATOM 900 O O . GLN A 1 113 ? -10.491 -9.719 22.725 1.00 85.69 113 GLN A O 1
ATOM 905 N N . ARG A 1 114 ? -8.855 -8.191 22.561 1.00 89.00 114 ARG A N 1
ATOM 906 C CA . ARG A 1 114 ? -8.875 -7.854 23.992 1.00 89.00 114 ARG A CA 1
ATOM 907 C C . ARG A 1 114 ? -10.136 -7.079 24.366 1.00 89.00 114 ARG A C 1
ATOM 909 O O . ARG A 1 114 ? -10.694 -7.339 25.429 1.00 89.00 114 ARG A O 1
ATOM 916 N N . PHE A 1 115 ? -10.582 -6.174 23.497 1.00 86.25 115 PHE A N 1
ATOM 917 C CA . PHE A 1 115 ? -11.843 -5.459 23.655 1.00 86.25 115 PHE A CA 1
ATOM 918 C C . PHE A 1 115 ? -13.014 -6.442 23.735 1.00 86.25 115 PHE A C 1
ATOM 920 O O . PHE A 1 115 ? -13.779 -6.378 24.689 1.00 86.25 115 PHE A O 1
ATOM 927 N N . ASP A 1 116 ? -13.109 -7.391 22.800 1.00 83.81 116 ASP A N 1
ATOM 928 C CA . ASP A 1 116 ? -14.165 -8.409 22.763 1.00 83.81 116 ASP A CA 1
ATOM 929 C C . ASP A 1 116 ? -14.175 -9.262 24.041 1.00 83.81 116 ASP A C 1
ATOM 931 O O . ASP A 1 116 ? -15.210 -9.436 24.678 1.00 83.81 116 ASP A O 1
ATOM 935 N N . ALA A 1 117 ? -13.001 -9.690 24.516 1.00 82.06 117 ALA A N 1
ATOM 936 C CA . ALA A 1 117 ? -12.893 -10.434 25.770 1.00 82.06 117 ALA A CA 1
ATOM 937 C C . ALA A 1 117 ? -13.403 -9.642 26.991 1.00 82.06 117 ALA A C 1
ATOM 939 O O . ALA A 1 117 ? -14.063 -10.212 27.862 1.00 82.06 117 ALA A O 1
ATOM 940 N N . VAL A 1 118 ? -13.112 -8.337 27.073 1.00 80.81 118 VAL A N 1
ATOM 941 C CA . VAL A 1 118 ? -13.615 -7.468 28.154 1.00 80.81 118 VAL A CA 1
ATOM 942 C C . VAL A 1 118 ? -15.108 -7.193 27.988 1.00 80.81 118 VAL A C 1
ATOM 944 O O . VAL A 1 118 ? -15.843 -7.215 28.976 1.00 80.81 118 VAL A O 1
ATOM 947 N N . TYR A 1 119 ? -15.562 -6.979 26.754 1.00 78.88 119 TYR A N 1
ATOM 948 C CA . 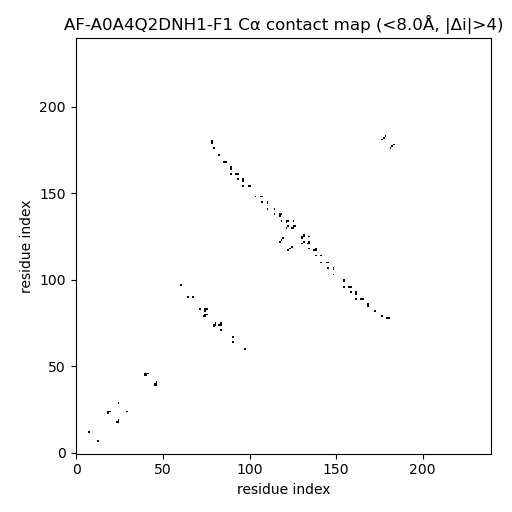TYR A 1 119 ? -16.962 -6.755 26.423 1.00 78.88 119 TYR A CA 1
ATOM 949 C C . TYR A 1 119 ? -17.823 -7.948 26.850 1.00 78.88 119 TYR A C 1
ATOM 951 O O . TYR A 1 119 ? -18.741 -7.777 27.652 1.00 78.88 119 TYR A O 1
ATOM 959 N N . LEU A 1 120 ? -17.469 -9.162 26.417 1.00 77.19 120 LEU A N 1
ATOM 960 C CA . LEU A 1 120 ? -18.162 -10.397 26.797 1.00 77.19 120 LEU A CA 1
ATOM 961 C C . LEU A 1 120 ? -18.142 -10.623 28.317 1.00 77.19 120 LEU A C 1
ATOM 963 O O . LEU A 1 120 ? -19.129 -11.056 28.903 1.00 77.19 120 LEU A O 1
ATOM 967 N N . ALA A 1 121 ? -17.031 -10.303 28.988 1.00 78.44 121 ALA A N 1
ATOM 968 C CA . ALA A 1 121 ? -16.895 -10.537 30.424 1.00 78.44 121 ALA A CA 1
ATOM 969 C C . ALA A 1 121 ? -17.649 -9.532 31.310 1.00 78.44 121 ALA A C 1
ATOM 971 O O . ALA A 1 121 ? -17.969 -9.874 32.447 1.00 78.44 121 ALA A O 1
ATOM 972 N N . GLN A 1 122 ? -17.869 -8.296 30.847 1.00 76.75 122 GLN A N 1
ATOM 973 C CA . GLN A 1 122 ? -18.443 -7.232 31.680 1.00 76.75 122 GLN A CA 1
ATOM 974 C C . GLN A 1 122 ? -19.773 -6.701 31.160 1.00 76.75 122 GLN A C 1
ATOM 976 O O . GLN A 1 122 ? -20.700 -6.543 31.953 1.00 76.75 122 GLN A O 1
ATOM 981 N N . VAL A 1 123 ? -19.890 -6.443 29.856 1.00 76.00 123 VAL A N 1
ATOM 982 C CA . VAL A 1 123 ? -21.076 -5.804 29.267 1.00 76.00 123 VAL A CA 1
ATOM 983 C C . VAL A 1 123 ? -22.255 -6.768 29.208 1.00 76.00 123 VAL A C 1
ATOM 985 O O . VAL A 1 123 ? -23.368 -6.378 29.557 1.00 76.00 123 VAL A O 1
ATOM 988 N N . GLU A 1 124 ? -22.025 -8.039 28.869 1.00 74.19 124 GLU A N 1
ATOM 989 C CA . GLU A 1 124 ? -23.096 -9.050 28.833 1.00 74.19 124 GLU A CA 1
ATOM 990 C C . GLU A 1 124 ? -23.707 -9.338 30.214 1.00 74.19 124 GLU A C 1
ATOM 992 O O . GLU A 1 124 ? -24.816 -9.865 30.313 1.00 74.19 124 GLU A O 1
ATOM 997 N N . THR A 1 125 ? -23.005 -8.981 31.293 1.00 81.44 125 THR A N 1
ATOM 998 C CA . THR A 1 125 ? -23.407 -9.286 32.671 1.00 81.44 125 THR A CA 1
ATOM 999 C C . THR A 1 125 ? -23.880 -8.074 33.473 1.00 81.44 125 THR A C 1
ATOM 1001 O O . THR A 1 125 ? -24.092 -8.204 34.678 1.00 81.44 125 THR A O 1
ATOM 1004 N N . ILE A 1 126 ? -24.048 -6.902 32.849 1.00 83.38 126 ILE A N 1
ATOM 1005 C CA . ILE A 1 126 ? -24.498 -5.684 33.542 1.00 83.38 126 ILE A CA 1
ATOM 1006 C C . ILE A 1 126 ? -25.894 -5.905 34.135 1.00 83.38 126 ILE A C 1
ATOM 1008 O O . ILE A 1 126 ? -26.855 -6.175 33.416 1.00 83.38 126 ILE A O 1
ATOM 1012 N N . GLN A 1 127 ? -26.020 -5.739 35.453 1.00 88.75 127 GLN A N 1
ATOM 1013 C CA . GLN A 1 127 ? -27.308 -5.788 36.157 1.00 88.75 127 GLN A CA 1
ATOM 1014 C C . GLN A 1 127 ? -27.581 -4.509 36.945 1.00 88.75 127 GLN A C 1
ATOM 1016 O O . GLN A 1 127 ? -28.736 -4.147 37.172 1.00 88.75 127 GLN A O 1
ATOM 1021 N N . THR A 1 128 ? -26.523 -3.824 37.370 1.00 92.19 128 THR A N 1
ATOM 1022 C CA . THR A 1 128 ? -26.603 -2.624 38.194 1.00 92.19 128 THR A CA 1
ATOM 1023 C C . THR A 1 128 ? -25.932 -1.433 37.522 1.00 92.19 128 THR A C 1
ATOM 1025 O O . THR A 1 128 ? -25.083 -1.571 36.642 1.00 92.19 128 THR A O 1
ATOM 1028 N N . GLU A 1 129 ? -26.272 -0.233 37.993 1.00 87.31 129 GLU A N 1
ATOM 1029 C CA . GLU A 1 129 ? -25.585 0.991 37.575 1.00 87.31 129 GLU A CA 1
ATOM 1030 C C . GLU A 1 129 ? -24.081 0.935 37.891 1.00 87.31 129 GLU A C 1
ATOM 1032 O O . GLU A 1 129 ? -23.274 1.444 37.121 1.00 87.31 129 GLU A O 1
ATOM 1037 N N . GLN A 1 130 ? -23.678 0.264 38.976 1.00 88.62 130 GLN A N 1
ATOM 1038 C CA . GLN A 1 130 ? -22.262 0.091 39.297 1.00 88.62 130 GLN A CA 1
ATOM 1039 C C . GLN A 1 130 ? -21.547 -0.800 38.271 1.00 88.62 130 GLN A C 1
ATOM 1041 O O . GLN A 1 130 ? -20.422 -0.488 37.888 1.00 88.62 130 GLN A O 1
ATOM 1046 N N . ASP A 1 131 ? -22.195 -1.864 37.786 1.00 81.69 131 ASP A N 1
ATOM 1047 C CA . ASP A 1 131 ? -21.634 -2.723 36.733 1.00 81.69 131 ASP A CA 1
ATOM 1048 C C . ASP A 1 131 ? -21.453 -1.939 35.433 1.00 81.69 131 ASP A C 1
ATOM 1050 O O . ASP A 1 131 ? -20.420 -2.056 34.779 1.00 81.69 131 ASP A O 1
ATOM 1054 N N . ARG A 1 132 ? -22.416 -1.069 35.102 1.00 85.56 132 ARG A N 1
ATOM 1055 C CA . ARG A 1 132 ? -22.328 -0.173 33.944 1.00 85.56 132 ARG A CA 1
ATOM 1056 C C . ARG A 1 132 ? -21.128 0.772 34.045 1.00 85.56 132 ARG A C 1
ATOM 1058 O O . ARG A 1 132 ? -20.386 0.918 33.078 1.00 85.56 132 ARG A O 1
ATOM 1065 N N . GLN A 1 133 ? -20.921 1.393 35.206 1.00 88.75 133 GLN A N 1
ATOM 1066 C CA . GLN A 1 133 ? -19.773 2.278 35.449 1.00 88.75 133 GLN A CA 1
ATOM 1067 C C . GLN A 1 133 ? -18.441 1.515 35.380 1.00 88.75 133 GLN A C 1
ATOM 1069 O O . GLN A 1 133 ? -17.475 2.014 34.805 1.00 88.75 133 GLN A O 1
ATOM 1074 N N . ASN A 1 134 ? -18.394 0.288 35.909 1.00 85.38 134 ASN A N 1
ATOM 1075 C CA . ASN A 1 134 ? -17.208 -0.566 35.838 1.00 85.38 134 ASN A CA 1
ATOM 1076 C C . ASN A 1 134 ? -16.888 -0.968 34.390 1.00 85.38 134 ASN A C 1
ATOM 1078 O O . ASN A 1 134 ? -15.731 -0.883 33.983 1.00 85.38 134 ASN A O 1
ATOM 1082 N N . ALA A 1 135 ? -17.906 -1.335 33.607 1.00 83.81 135 ALA A N 1
ATOM 1083 C CA . ALA A 1 135 ? -17.750 -1.675 32.199 1.00 83.81 135 ALA A CA 1
ATOM 1084 C C . ALA A 1 135 ? -17.240 -0.481 31.380 1.00 83.81 135 ALA A C 1
ATOM 1086 O O . ALA A 1 135 ? -16.326 -0.643 30.576 1.00 83.81 135 ALA A O 1
ATOM 1087 N N . ILE A 1 136 ? -17.755 0.732 31.625 1.00 84.00 136 ILE A N 1
ATOM 1088 C CA . ILE A 1 136 ? -17.233 1.956 30.994 1.00 84.00 136 ILE A CA 1
ATOM 1089 C C . ILE A 1 136 ? -15.748 2.130 31.315 1.00 84.00 136 ILE A C 1
ATOM 1091 O O . ILE A 1 136 ? -14.940 2.242 30.396 1.00 84.00 136 ILE A O 1
ATOM 1095 N N . ALA A 1 137 ? -15.380 2.083 32.598 1.00 86.50 137 ALA A N 1
ATOM 1096 C CA . ALA A 1 137 ? -13.993 2.253 33.024 1.00 86.50 137 ALA A CA 1
ATOM 1097 C C . ALA A 1 137 ? -13.057 1.167 32.457 1.00 86.50 137 ALA A C 1
ATOM 1099 O O . ALA A 1 137 ? -11.879 1.425 32.222 1.00 86.50 137 ALA A O 1
ATOM 1100 N N . ALA A 1 138 ? -13.566 -0.047 32.226 1.00 85.00 138 ALA A N 1
ATOM 1101 C CA . ALA A 1 138 ? -12.808 -1.142 31.631 1.00 85.00 138 ALA A CA 1
ATOM 1102 C C . ALA A 1 138 ? -12.647 -1.015 30.106 1.00 85.00 138 ALA A C 1
ATOM 1104 O O . ALA A 1 138 ? -11.638 -1.471 29.568 1.00 85.00 138 ALA A O 1
ATOM 1105 N N . LEU A 1 139 ? -13.617 -0.410 29.412 1.00 85.88 139 LEU A N 1
ATOM 1106 C CA . LEU A 1 139 ? -13.593 -0.234 27.956 1.00 85.88 139 LEU A CA 1
ATOM 1107 C C . LEU A 1 139 ? -12.863 1.043 27.511 1.00 85.88 139 LEU A C 1
ATOM 1109 O O . LEU A 1 139 ? -12.271 1.065 26.433 1.00 85.88 139 LEU A O 1
ATOM 1113 N N . GLU A 1 140 ? -12.864 2.088 28.338 1.00 86.25 140 GLU A N 1
ATOM 1114 C CA . GLU A 1 140 ? -12.265 3.397 28.038 1.00 86.25 140 GLU A CA 1
ATOM 1115 C C . GLU A 1 140 ? -10.790 3.339 27.575 1.00 86.25 140 GLU A C 1
ATOM 1117 O O . GLU A 1 140 ? -10.459 4.006 26.589 1.00 86.25 140 GLU A O 1
ATOM 1122 N N . PRO A 1 141 ? -9.899 2.505 28.154 1.00 87.88 141 PRO A N 1
ATOM 1123 C CA . PRO A 1 141 ? -8.513 2.409 27.694 1.00 87.88 141 PRO A CA 1
ATOM 1124 C C . PRO A 1 141 ? -8.364 1.947 26.239 1.00 87.88 141 PRO A C 1
ATOM 1126 O O . PRO A 1 141 ? -7.408 2.343 25.574 1.00 87.88 141 PRO A O 1
ATOM 1129 N N . PHE A 1 142 ? -9.296 1.136 25.725 1.00 84.31 142 PHE A N 1
ATOM 1130 C CA . PHE A 1 142 ? -9.243 0.654 24.342 1.00 84.31 142 PHE A CA 1
ATOM 1131 C C . PHE A 1 142 ? -9.562 1.757 23.335 1.00 84.31 142 PHE A C 1
ATOM 1133 O O . PHE A 1 142 ? -9.005 1.748 22.243 1.00 84.31 142 PHE A O 1
ATOM 1140 N N . ILE A 1 143 ? -10.414 2.721 23.701 1.00 81.25 143 ILE A N 1
ATOM 1141 C CA . ILE A 1 143 ? -10.708 3.884 22.853 1.00 81.25 143 ILE A CA 1
ATOM 1142 C C . ILE A 1 143 ? -9.425 4.696 22.662 1.00 81.25 143 ILE A C 1
ATOM 1144 O O . ILE A 1 143 ? -9.021 4.947 21.530 1.00 81.25 143 ILE A O 1
ATOM 1148 N N . ALA A 1 144 ? -8.728 5.005 23.758 1.00 85.31 144 ALA A N 1
ATOM 1149 C CA . ALA A 1 144 ? -7.456 5.720 23.700 1.00 85.31 144 ALA A CA 1
ATOM 1150 C C . ALA A 1 144 ? -6.374 4.934 22.932 1.00 85.31 144 ALA A C 1
ATOM 1152 O O . ALA A 1 144 ? -5.588 5.516 22.182 1.00 85.31 144 ALA A O 1
ATOM 1153 N N . GLU A 1 145 ? -6.321 3.608 23.090 1.00 85.38 145 GLU A N 1
ATOM 1154 C CA . GLU A 1 145 ? -5.377 2.761 22.353 1.00 85.38 145 GLU A CA 1
ATOM 1155 C C . GLU A 1 145 ? -5.6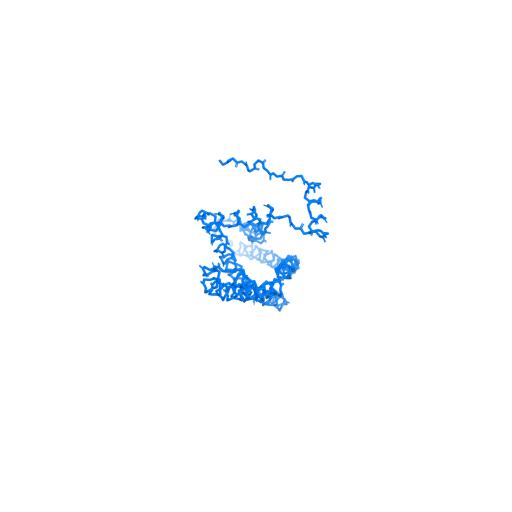80 2.752 20.846 1.00 85.38 145 GLU A C 1
ATOM 1157 O O . GLU A 1 145 ? -4.758 2.874 20.044 1.00 85.38 145 GLU A O 1
ATOM 1162 N N . LEU A 1 146 ? -6.953 2.681 20.443 1.00 81.12 146 LEU A N 1
ATOM 1163 C CA . LEU A 1 146 ? -7.358 2.762 19.036 1.00 81.12 146 LEU A CA 1
ATOM 1164 C C . LEU A 1 146 ? -7.043 4.132 18.428 1.00 81.12 146 LEU A C 1
ATOM 1166 O O . LEU A 1 146 ? -6.463 4.183 17.349 1.00 81.12 146 LEU A O 1
ATOM 1170 N N . GLU A 1 147 ? -7.357 5.226 19.124 1.00 81.38 147 GLU A N 1
ATOM 1171 C CA . GLU A 1 147 ? -7.076 6.588 18.648 1.00 81.38 147 GLU A CA 1
ATOM 1172 C C . GLU A 1 147 ? -5.575 6.848 18.485 1.00 81.38 147 GLU A C 1
ATOM 1174 O O . GLU A 1 147 ? -5.147 7.473 17.519 1.00 81.38 147 GLU A O 1
ATOM 1179 N N . THR A 1 148 ? -4.753 6.349 19.409 1.00 80.88 148 THR A N 1
ATOM 1180 C CA . THR A 1 148 ? -3.291 6.507 19.325 1.00 80.88 148 THR A CA 1
ATOM 1181 C C . THR A 1 148 ? -2.637 5.560 18.320 1.00 80.88 148 THR A C 1
ATOM 1183 O O . THR A 1 148 ? -1.547 5.856 17.830 1.00 80.88 148 THR A O 1
ATOM 1186 N N . THR A 1 149 ? -3.294 4.444 17.994 1.00 76.81 149 THR A N 1
ATOM 1187 C CA . THR A 1 149 ? -2.834 3.478 16.985 1.00 76.81 149 THR A CA 1
ATOM 1188 C C . THR A 1 149 ? -3.325 3.836 15.578 1.00 76.81 149 THR A C 1
ATOM 1190 O O . THR A 1 149 ? -2.771 3.328 14.601 1.00 76.81 149 THR A O 1
ATOM 1193 N N . ASP A 1 150 ? -4.326 4.713 15.436 1.00 76.25 150 ASP A N 1
ATOM 1194 C CA . ASP A 1 150 ? -4.805 5.167 14.129 1.00 76.25 150 ASP A CA 1
ATOM 1195 C C . ASP A 1 150 ? -3.799 6.117 13.469 1.00 76.25 150 ASP A C 1
ATOM 1197 O O . ASP A 1 150 ? -3.734 7.321 13.712 1.00 76.25 150 ASP A O 1
ATOM 1201 N N . ILE A 1 151 ? -2.992 5.528 12.597 1.00 78.75 151 ILE A N 1
ATOM 1202 C CA . ILE A 1 151 ? -1.995 6.206 11.769 1.00 78.75 151 ILE A CA 1
ATOM 1203 C C . ILE A 1 151 ? -2.300 6.031 10.278 1.00 78.75 151 ILE A C 1
ATOM 1205 O O . ILE A 1 151 ? -1.405 6.090 9.431 1.00 78.75 151 ILE A O 1
ATOM 1209 N N . SER A 1 152 ? -3.573 5.794 9.953 1.00 79.62 152 SER A N 1
ATOM 1210 C CA . SER A 1 152 ? -4.054 5.584 8.586 1.00 79.62 152 SER A CA 1
ATOM 1211 C C . SER A 1 152 ? -3.680 6.738 7.646 1.00 79.62 152 SER A C 1
ATOM 1213 O O . SER A 1 152 ? -3.233 6.497 6.522 1.00 79.62 152 SER A O 1
ATOM 1215 N N . ASP A 1 153 ? -3.754 7.980 8.129 1.00 83.25 153 ASP A N 1
ATOM 1216 C CA . ASP A 1 153 ? -3.336 9.183 7.401 1.00 83.25 153 ASP A CA 1
ATOM 1217 C C . ASP A 1 153 ? -1.850 9.167 7.028 1.00 83.25 153 ASP A C 1
ATOM 1219 O O . ASP A 1 153 ? -1.476 9.500 5.900 1.00 83.25 153 ASP A O 1
ATOM 1223 N N . GLU A 1 154 ? -0.992 8.780 7.970 1.00 87.81 154 GLU A N 1
ATOM 1224 C CA . GLU A 1 154 ? 0.454 8.723 7.764 1.00 87.81 154 GLU A CA 1
ATOM 1225 C C . GLU A 1 154 ? 0.810 7.625 6.757 1.00 87.81 154 GLU A C 1
ATOM 1227 O O . GLU A 1 154 ? 1.548 7.867 5.801 1.00 87.81 154 GLU A O 1
ATOM 1232 N N . LEU A 1 155 ? 0.208 6.441 6.897 1.00 86.69 155 LEU A N 1
ATOM 1233 C CA . LEU A 1 155 ? 0.383 5.344 5.946 1.00 86.69 155 LEU A CA 1
ATOM 1234 C C . LEU A 1 155 ? -0.090 5.732 4.534 1.00 86.69 155 LEU A C 1
ATOM 1236 O O . LEU A 1 155 ? 0.592 5.451 3.546 1.00 86.69 155 LEU A O 1
ATOM 1240 N N . SER A 1 156 ? -1.238 6.407 4.430 1.00 87.44 156 SER A N 1
ATOM 1241 C CA . SER A 1 156 ? -1.777 6.899 3.159 1.00 87.44 156 SER A CA 1
ATOM 1242 C C . SER A 1 156 ? -0.810 7.874 2.483 1.00 87.44 156 SER A C 1
ATOM 1244 O O . SER A 1 156 ? -0.488 7.718 1.302 1.00 87.44 156 SER A O 1
ATOM 1246 N N . ARG A 1 157 ? -0.253 8.830 3.240 1.00 90.38 157 ARG A N 1
ATOM 1247 C CA . ARG A 1 157 ? 0.770 9.760 2.735 1.00 90.38 157 ARG A CA 1
ATOM 1248 C C . ARG A 1 157 ? 2.013 9.031 2.242 1.00 90.38 157 ARG A C 1
ATOM 1250 O O . ARG A 1 157 ? 2.484 9.342 1.153 1.00 90.38 157 ARG A O 1
ATOM 1257 N N . GLN A 1 158 ? 2.498 8.029 2.974 1.00 90.69 158 GLN A N 1
ATOM 1258 C CA . GLN A 1 158 ? 3.670 7.252 2.562 1.00 90.69 158 GLN A CA 1
ATOM 1259 C C . GLN A 1 158 ? 3.450 6.524 1.228 1.00 90.69 158 GLN A C 1
ATOM 1261 O O . GLN A 1 158 ? 4.326 6.565 0.360 1.00 90.69 158 GLN A O 1
ATOM 1266 N N . PHE A 1 159 ? 2.276 5.916 1.016 1.00 89.81 159 PHE A N 1
ATOM 1267 C CA . PHE A 1 159 ? 1.936 5.301 -0.272 1.00 89.81 159 PHE A CA 1
ATOM 1268 C C . PHE A 1 159 ? 1.792 6.332 -1.400 1.00 89.81 159 PHE A C 1
ATOM 1270 O O . PHE A 1 159 ? 2.230 6.069 -2.522 1.00 89.81 159 PHE A O 1
ATOM 1277 N N . LEU A 1 160 ? 1.215 7.506 -1.127 1.00 92.62 160 LEU A N 1
ATOM 1278 C CA . LEU A 1 160 ? 1.085 8.585 -2.113 1.00 92.62 160 LEU A CA 1
ATOM 1279 C C . LEU A 1 160 ? 2.442 9.178 -2.511 1.00 92.62 160 LEU A C 1
ATOM 1281 O O . LEU A 1 160 ? 2.694 9.393 -3.698 1.00 92.62 160 LEU A O 1
ATOM 1285 N N . ASP A 1 161 ? 3.331 9.399 -1.546 1.00 93.56 161 ASP A N 1
ATOM 1286 C CA . ASP A 1 161 ? 4.697 9.849 -1.806 1.00 93.56 161 ASP A CA 1
ATOM 1287 C C . ASP A 1 161 ? 5.475 8.800 -2.603 1.00 93.56 161 ASP A C 1
ATOM 1289 O O . ASP A 1 161 ? 6.125 9.135 -3.591 1.00 93.56 161 ASP A O 1
ATOM 1293 N N . LEU A 1 162 ? 5.357 7.520 -2.237 1.00 93.69 162 LEU A N 1
ATOM 1294 C CA . LEU A 1 162 ? 5.962 6.427 -2.995 1.00 93.69 162 LEU A CA 1
ATOM 1295 C C . LEU A 1 162 ? 5.445 6.383 -4.439 1.00 93.69 162 LEU A C 1
ATOM 1297 O O . LEU A 1 162 ? 6.243 6.240 -5.363 1.00 93.69 162 LEU A O 1
ATOM 1301 N N . LYS A 1 163 ? 4.133 6.538 -4.652 1.00 92.81 163 LYS A N 1
ATOM 1302 C CA . LYS A 1 163 ? 3.537 6.607 -5.994 1.00 92.81 163 LYS A CA 1
ATOM 1303 C C . LYS A 1 163 ? 4.161 7.735 -6.814 1.00 92.81 163 LYS A C 1
ATOM 1305 O O . LYS A 1 163 ? 4.625 7.486 -7.925 1.00 92.81 163 LYS A O 1
ATOM 1310 N N . ARG A 1 164 ? 4.219 8.949 -6.257 1.00 95.44 164 ARG A N 1
ATOM 1311 C CA . ARG A 1 164 ? 4.834 10.113 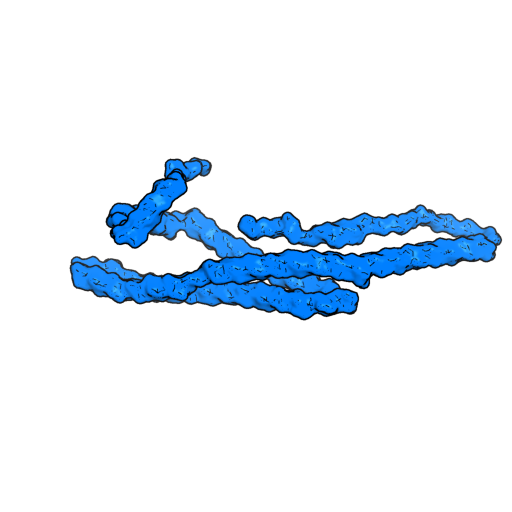-6.915 1.00 95.44 164 ARG A CA 1
ATOM 1312 C C . ARG A 1 164 ? 6.294 9.842 -7.283 1.00 95.44 164 ARG A C 1
ATOM 1314 O O . ARG A 1 164 ? 6.728 10.179 -8.383 1.00 95.44 164 ARG A O 1
ATOM 1321 N N . ASP A 1 165 ? 7.049 9.230 -6.378 1.00 94.44 165 ASP A N 1
ATOM 1322 C CA . ASP A 1 165 ? 8.473 8.976 -6.588 1.00 94.44 165 ASP A CA 1
ATOM 1323 C C . ASP A 1 165 ? 8.704 7.879 -7.647 1.00 94.44 165 ASP A C 1
ATOM 1325 O O . ASP A 1 165 ? 9.619 7.998 -8.463 1.00 94.44 165 ASP A O 1
ATOM 1329 N N . ILE A 1 166 ? 7.836 6.860 -7.716 1.00 92.56 166 ILE A N 1
ATOM 1330 C CA . ILE A 1 166 ? 7.836 5.855 -8.794 1.00 92.56 166 ILE A CA 1
ATOM 1331 C C . ILE A 1 166 ? 7.506 6.500 -10.148 1.00 92.56 166 ILE A C 1
ATOM 1333 O O . ILE A 1 166 ? 8.166 6.207 -11.146 1.00 92.56 166 ILE A O 1
ATOM 1337 N N . GLU A 1 167 ? 6.517 7.396 -10.205 1.00 93.25 167 GLU A N 1
ATOM 1338 C CA . GLU A 1 167 ? 6.170 8.129 -11.431 1.00 93.25 167 GLU A CA 1
ATOM 1339 C C . GLU A 1 167 ? 7.345 8.989 -11.919 1.00 93.25 167 GLU A C 1
ATOM 1341 O O . GLU A 1 167 ? 7.679 8.983 -13.108 1.00 93.25 167 GLU A O 1
ATOM 1346 N N . TYR A 1 168 ? 8.018 9.683 -10.998 1.00 94.00 168 TYR A N 1
ATOM 1347 C CA . TYR A 1 168 ? 9.218 10.458 -11.300 1.00 94.00 168 TYR A CA 1
ATOM 1348 C C . TYR A 1 168 ? 10.368 9.571 -11.797 1.00 94.00 168 TYR A C 1
ATOM 1350 O O . TYR A 1 168 ? 10.997 9.879 -12.816 1.00 94.00 168 TYR A O 1
ATOM 1358 N N . PHE A 1 169 ? 10.608 8.434 -11.138 1.00 93.38 169 PHE A N 1
ATOM 1359 C CA . PHE A 1 169 ? 11.589 7.451 -11.592 1.00 93.38 169 PHE A CA 1
ATOM 1360 C C . PHE A 1 169 ? 11.272 6.953 -13.005 1.00 93.38 169 PHE A C 1
ATOM 1362 O O . PHE A 1 169 ? 12.171 6.894 -13.840 1.00 93.38 169 PHE A O 1
ATOM 1369 N N . GLY A 1 170 ? 10.005 6.664 -13.316 1.00 90.50 170 GLY A N 1
ATOM 1370 C CA . GLY A 1 170 ? 9.577 6.245 -14.652 1.00 90.50 170 GLY A CA 1
ATOM 1371 C C . GLY A 1 170 ? 9.917 7.271 -15.740 1.00 90.50 170 GLY A C 1
ATOM 1372 O O . GLY A 1 170 ? 10.429 6.909 -16.802 1.00 90.50 170 GLY A O 1
ATOM 1373 N N . GLN A 1 171 ? 9.720 8.563 -15.461 1.00 92.31 171 GLN A N 1
ATOM 1374 C CA . GLN A 1 171 ? 10.109 9.643 -16.377 1.00 92.31 171 GLN A CA 1
ATOM 1375 C C . GLN A 1 171 ? 11.629 9.697 -16.571 1.00 92.31 171 GLN A C 1
ATOM 1377 O O . GLN A 1 171 ? 12.118 9.746 -17.704 1.00 92.31 171 GLN A O 1
ATOM 1382 N N . LYS A 1 172 ? 12.389 9.630 -15.472 1.00 90.69 172 LYS A N 1
ATOM 1383 C CA . LYS A 1 172 ? 13.856 9.614 -15.499 1.00 90.69 172 LYS A CA 1
ATOM 1384 C C . LYS A 1 172 ? 14.393 8.405 -16.266 1.00 90.69 172 LYS A C 1
ATOM 1386 O O . LYS A 1 172 ? 15.289 8.562 -17.095 1.00 90.69 172 LYS A O 1
ATOM 1391 N N . TYR A 1 173 ? 13.825 7.224 -16.032 1.00 89.06 173 TYR A N 1
ATOM 1392 C CA . TYR A 1 173 ? 14.144 5.987 -16.738 1.00 89.06 173 TYR A CA 1
ATOM 1393 C C . TYR A 1 173 ? 13.906 6.129 -18.243 1.00 89.06 173 TYR A C 1
ATOM 1395 O O . TYR A 1 173 ? 14.780 5.774 -19.034 1.00 89.06 173 TYR A O 1
ATOM 1403 N N . SER A 1 174 ? 12.764 6.690 -18.655 1.00 88.12 174 SER A N 1
ATOM 1404 C CA . SER A 1 174 ? 12.448 6.900 -20.073 1.00 88.12 174 SER A CA 1
ATOM 1405 C C . SER A 1 174 ? 13.502 7.774 -20.756 1.00 88.12 174 SER A C 1
ATOM 1407 O O . SER A 1 174 ? 14.078 7.372 -21.762 1.00 88.12 174 SER A O 1
ATOM 1409 N N . VAL A 1 175 ? 13.827 8.931 -20.172 1.00 89.56 175 VAL A N 1
ATOM 1410 C CA . VAL A 1 175 ? 14.837 9.850 -20.728 1.00 89.56 175 VAL A CA 1
ATOM 1411 C C . VAL A 1 175 ? 16.225 9.202 -20.756 1.00 89.56 175 VAL A C 1
ATOM 1413 O O . VAL A 1 175 ? 16.984 9.340 -21.718 1.00 89.56 175 VAL A O 1
ATOM 1416 N N . PHE A 1 176 ? 16.581 8.487 -19.691 1.00 88.75 176 PHE A N 1
ATOM 1417 C CA . PHE A 1 176 ? 17.889 7.861 -19.570 1.00 88.75 176 PHE A CA 1
ATOM 1418 C C . PHE A 1 176 ? 18.063 6.688 -20.547 1.00 88.75 176 PHE A C 1
ATOM 1420 O O . PHE A 1 176 ? 19.114 6.577 -21.182 1.00 88.75 176 PHE A O 1
ATOM 1427 N N . SER A 1 177 ? 17.050 5.834 -20.697 1.00 84.75 177 SER A N 1
ATOM 1428 C CA . SER A 1 177 ? 17.063 4.706 -21.636 1.00 84.75 177 SER A CA 1
ATOM 1429 C C . SER A 1 177 ? 17.070 5.174 -23.091 1.00 84.75 177 SER A C 1
ATOM 1431 O O . SER A 1 177 ? 17.820 4.626 -23.901 1.00 84.75 177 SER A O 1
ATOM 1433 N N . GLU A 1 178 ? 16.333 6.239 -23.415 1.00 87.38 178 GLU A N 1
ATOM 1434 C CA . GLU A 1 178 ? 16.357 6.855 -24.741 1.00 87.38 178 GLU A CA 1
ATOM 1435 C C . GLU A 1 178 ? 17.774 7.294 -25.125 1.00 87.38 178 GLU A C 1
ATOM 1437 O O . GLU A 1 178 ? 18.297 6.904 -26.173 1.00 87.38 178 GLU A O 1
ATOM 1442 N N . LYS A 1 179 ? 18.441 8.020 -24.223 1.00 88.25 179 LYS A N 1
ATOM 1443 C CA . LYS A 1 179 ? 19.789 8.546 -24.448 1.00 88.25 179 LYS A CA 1
ATOM 1444 C C . LYS A 1 179 ? 20.872 7.466 -24.508 1.00 88.25 179 LYS A C 1
ATOM 1446 O O . LYS A 1 179 ? 21.781 7.573 -25.326 1.00 88.25 179 LYS A O 1
ATOM 1451 N N . ASN A 1 180 ? 20.825 6.482 -23.612 1.00 82.94 180 ASN A N 1
ATOM 1452 C CA . ASN A 1 180 ? 21.951 5.566 -23.392 1.00 82.94 180 ASN A CA 1
ATOM 1453 C C . ASN A 1 180 ? 21.771 4.186 -24.034 1.00 82.94 180 ASN A C 1
ATOM 1455 O O . ASN A 1 180 ? 22.737 3.432 -24.099 1.00 82.94 180 ASN A O 1
ATOM 1459 N N . ALA A 1 181 ? 20.570 3.848 -24.509 1.00 81.81 181 ALA A N 1
ATOM 1460 C CA . ALA A 1 181 ? 20.303 2.562 -25.145 1.00 81.81 181 ALA A CA 1
ATOM 1461 C C . ALA A 1 181 ? 19.622 2.718 -26.502 1.00 81.81 181 ALA A C 1
ATOM 1463 O O . ALA A 1 181 ? 20.162 2.254 -27.501 1.00 81.81 181 ALA A O 1
ATOM 1464 N N . ILE A 1 182 ? 18.472 3.395 -26.563 1.00 80.94 182 ILE A N 1
ATOM 1465 C CA . ILE A 1 182 ? 17.648 3.427 -27.781 1.00 80.94 182 ILE A CA 1
ATOM 1466 C C . ILE A 1 182 ? 18.391 4.123 -28.924 1.00 80.94 182 ILE A C 1
ATOM 1468 O O . ILE A 1 182 ? 18.521 3.542 -30.001 1.00 80.94 182 ILE A O 1
ATOM 1472 N N . ILE A 1 183 ? 18.915 5.332 -28.695 1.00 84.19 183 ILE A N 1
ATOM 1473 C CA . ILE A 1 183 ? 19.631 6.091 -29.731 1.00 84.19 183 ILE A CA 1
ATOM 1474 C C . ILE A 1 183 ? 20.913 5.360 -30.185 1.00 84.19 183 ILE A C 1
ATOM 1476 O O . ILE A 1 183 ? 21.046 5.137 -31.391 1.00 84.19 183 ILE A O 1
ATOM 1480 N N . PRO A 1 184 ? 21.827 4.927 -29.285 1.00 84.31 184 PRO A N 1
ATOM 1481 C CA . PRO A 1 184 ? 23.031 4.199 -29.693 1.00 84.31 184 PRO A CA 1
ATOM 1482 C C . PRO A 1 184 ? 22.733 2.904 -30.453 1.00 84.31 184 PRO A C 1
ATOM 1484 O O . PRO A 1 184 ? 23.278 2.697 -31.531 1.00 84.31 184 PRO A O 1
ATOM 1487 N N . LEU A 1 185 ? 21.816 2.068 -29.951 1.00 84.44 185 LEU A N 1
ATOM 1488 C CA . LEU A 1 185 ? 21.483 0.798 -30.603 1.00 84.44 185 LEU A CA 1
ATOM 1489 C C . LEU A 1 185 ? 20.835 1.010 -31.972 1.00 84.44 185 LEU A C 1
ATOM 1491 O O . LEU A 1 185 ? 21.108 0.248 -32.894 1.00 84.44 185 LEU A O 1
ATOM 1495 N N . THR A 1 186 ? 20.005 2.045 -32.129 1.00 85.94 186 THR A N 1
ATOM 1496 C CA . THR A 1 186 ? 19.421 2.388 -33.435 1.00 85.94 186 THR A CA 1
ATOM 1497 C C . THR A 1 186 ? 20.515 2.783 -34.426 1.00 85.94 186 THR A C 1
ATOM 1499 O O . THR A 1 186 ? 20.540 2.267 -35.540 1.00 85.94 186 THR A O 1
ATOM 1502 N N . SER A 1 187 ? 21.468 3.618 -33.998 1.00 87.31 187 SER A N 1
ATOM 1503 C CA . SER A 1 187 ? 22.616 4.005 -34.826 1.00 87.31 187 SER A CA 1
ATOM 1504 C C . SER A 1 187 ? 23.490 2.804 -35.204 1.00 87.31 187 SER A C 1
ATOM 1506 O O . SER A 1 187 ? 23.941 2.709 -36.346 1.00 87.31 187 SER A O 1
ATOM 1508 N N . ASP A 1 188 ? 23.733 1.881 -34.271 1.00 85.62 188 ASP A N 1
ATOM 1509 C CA . ASP A 1 188 ? 24.527 0.675 -34.527 1.00 85.62 188 ASP A CA 1
ATOM 1510 C C . ASP A 1 188 ? 23.822 -0.266 -35.514 1.00 85.62 188 ASP A C 1
ATOM 1512 O O . ASP A 1 188 ? 24.465 -0.822 -36.407 1.00 85.62 188 ASP A O 1
ATOM 1516 N N . ILE A 1 189 ? 22.497 -0.414 -35.402 1.00 86.88 189 ILE A N 1
ATOM 1517 C CA . ILE A 1 189 ? 21.682 -1.198 -36.342 1.00 86.88 189 ILE A CA 1
ATOM 1518 C C . ILE A 1 189 ? 21.766 -0.601 -37.750 1.00 86.88 189 ILE A C 1
ATOM 1520 O O . ILE A 1 189 ? 22.047 -1.328 -38.701 1.00 86.88 189 ILE A O 1
ATOM 1524 N N . GLU A 1 190 ? 21.589 0.714 -37.892 1.00 91.12 190 GLU A N 1
ATOM 1525 C CA . GLU A 1 190 ? 21.689 1.396 -39.189 1.00 91.12 190 GLU A CA 1
ATOM 1526 C C . GLU A 1 190 ? 23.089 1.247 -39.807 1.00 91.12 190 GLU A C 1
ATOM 1528 O O . GLU A 1 190 ? 23.230 0.996 -41.010 1.00 91.12 190 GLU A O 1
ATOM 1533 N N . ALA A 1 191 ? 24.140 1.340 -38.986 1.00 91.19 191 ALA A N 1
ATOM 1534 C CA . ALA A 1 191 ? 25.514 1.136 -39.428 1.00 91.19 191 ALA A CA 1
ATOM 1535 C C . ALA A 1 191 ? 25.766 -0.310 -39.889 1.00 91.19 191 ALA A C 1
ATOM 1537 O O . ALA A 1 191 ? 26.445 -0.526 -40.898 1.00 91.19 191 ALA A O 1
ATOM 1538 N N . LEU A 1 192 ? 25.215 -1.301 -39.184 1.00 91.31 192 LEU A N 1
ATOM 1539 C CA . LEU A 1 192 ? 25.304 -2.709 -39.571 1.00 91.31 192 LEU A CA 1
ATOM 1540 C C . LEU A 1 192 ? 24.541 -2.991 -40.869 1.00 91.31 192 LEU A C 1
ATOM 1542 O O . LEU A 1 192 ? 25.082 -3.662 -41.747 1.00 91.31 192 LEU A O 1
ATOM 1546 N N . ASP A 1 193 ? 23.346 -2.432 -41.048 1.00 90.88 193 ASP A N 1
ATOM 1547 C CA . ASP A 1 193 ? 22.572 -2.572 -42.288 1.00 90.88 193 ASP A CA 1
ATOM 1548 C C . ASP A 1 193 ? 23.312 -1.974 -43.495 1.00 90.88 193 ASP A C 1
ATOM 1550 O O . ASP A 1 193 ? 23.343 -2.567 -44.585 1.00 90.88 193 ASP A O 1
ATOM 1554 N N . ALA A 1 194 ? 23.983 -0.834 -43.305 1.00 90.50 194 ALA A N 1
ATOM 1555 C CA . ALA A 1 194 ? 24.833 -0.237 -44.330 1.00 90.50 194 ALA A CA 1
ATOM 1556 C C . ALA A 1 194 ? 26.029 -1.142 -44.681 1.00 90.50 194 ALA A C 1
ATOM 1558 O O . ALA A 1 194 ? 26.327 -1.342 -45.863 1.00 90.50 194 ALA A O 1
ATOM 1559 N N . GLN A 1 195 ? 26.684 -1.738 -43.678 1.00 92.38 195 GLN A N 1
ATOM 1560 C CA . GLN A 1 195 ? 27.789 -2.680 -43.887 1.00 92.38 195 GLN A CA 1
ATOM 1561 C C . GLN A 1 195 ? 27.334 -3.956 -44.603 1.00 92.38 195 GLN A C 1
ATOM 1563 O O . GLN A 1 195 ? 28.006 -4.406 -45.533 1.00 92.38 195 GLN A O 1
ATOM 1568 N N . ILE A 1 196 ? 26.177 -4.512 -44.229 1.00 88.06 196 ILE A N 1
ATOM 1569 C CA . ILE A 1 196 ? 25.579 -5.678 -44.892 1.00 88.06 196 ILE A CA 1
ATOM 1570 C C . ILE A 1 196 ? 25.301 -5.356 -46.361 1.00 88.06 196 ILE A C 1
ATOM 1572 O O . ILE A 1 196 ? 25.683 -6.126 -47.243 1.00 88.06 1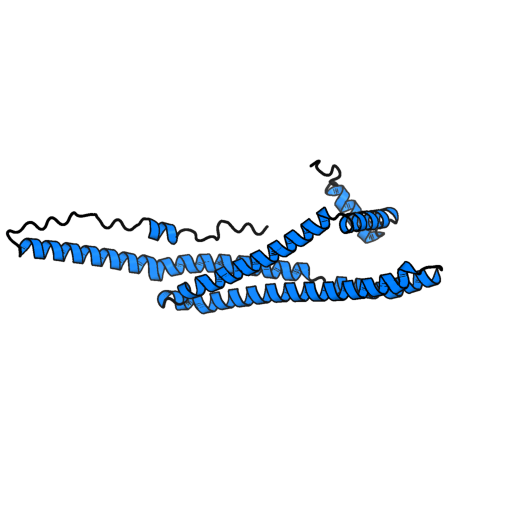96 ILE A O 1
ATOM 1576 N N . THR A 1 197 ? 24.701 -4.199 -46.641 1.00 91.06 197 THR A N 1
ATOM 1577 C CA . THR A 1 197 ? 24.405 -3.755 -48.010 1.00 91.06 197 THR A CA 1
ATOM 1578 C C . THR A 1 197 ? 25.686 -3.585 -48.833 1.00 91.06 197 THR A C 1
ATOM 1580 O O . THR A 1 197 ? 25.770 -4.050 -49.972 1.00 91.06 197 THR A O 1
ATOM 1583 N N . ALA A 1 198 ? 26.719 -2.964 -48.258 1.00 88.81 198 ALA A N 1
ATOM 1584 C CA . ALA A 1 198 ? 28.012 -2.797 -48.915 1.00 88.81 198 ALA A CA 1
ATOM 1585 C C . ALA A 1 198 ? 28.686 -4.148 -49.214 1.00 88.81 198 ALA A C 1
ATOM 1587 O O . ALA A 1 198 ? 29.173 -4.358 -50.326 1.00 88.81 198 ALA A O 1
ATOM 1588 N N . ALA A 1 199 ? 28.662 -5.085 -48.262 1.00 85.75 199 ALA A N 1
ATOM 1589 C CA . ALA A 1 199 ? 29.204 -6.429 -48.439 1.00 85.75 199 ALA A CA 1
ATOM 1590 C C . ALA A 1 199 ? 28.451 -7.219 -49.522 1.00 85.75 199 ALA A C 1
ATOM 1592 O O . ALA A 1 199 ? 29.081 -7.851 -50.371 1.00 85.75 199 ALA A O 1
ATOM 1593 N N . GLN A 1 200 ? 27.117 -7.141 -49.551 1.00 84.69 200 GLN A N 1
ATOM 1594 C CA . GLN A 1 200 ? 26.293 -7.761 -50.594 1.00 84.69 200 GLN A CA 1
ATOM 1595 C C . GLN A 1 200 ? 26.626 -7.212 -51.985 1.00 84.69 200 GLN A C 1
ATOM 1597 O O . GLN A 1 200 ? 26.778 -7.986 -52.931 1.00 84.69 200 GLN A O 1
ATOM 1602 N N . ASN A 1 201 ? 26.801 -5.894 -52.108 1.00 83.06 201 ASN A N 1
ATOM 1603 C CA . ASN A 1 201 ? 27.202 -5.263 -53.364 1.00 83.06 201 ASN A CA 1
ATOM 1604 C C . ASN A 1 201 ? 28.606 -5.707 -53.795 1.00 83.06 201 ASN A C 1
ATOM 1606 O O . ASN A 1 201 ? 28.805 -6.061 -54.955 1.00 83.06 201 ASN A O 1
ATOM 1610 N N . ALA A 1 202 ? 29.569 -5.753 -52.870 1.00 79.62 202 ALA A N 1
ATOM 1611 C CA . ALA A 1 202 ? 30.925 -6.219 -53.156 1.00 79.62 202 ALA A CA 1
ATOM 1612 C C . ALA A 1 202 ? 30.950 -7.690 -53.614 1.00 79.62 202 ALA A C 1
ATOM 1614 O O . ALA A 1 202 ? 31.633 -8.025 -54.583 1.00 79.62 202 ALA A O 1
ATOM 1615 N N . ILE A 1 203 ? 30.156 -8.560 -52.978 1.00 76.12 203 ILE A N 1
ATOM 1616 C CA . ILE A 1 203 ? 29.990 -9.961 -53.395 1.00 76.12 203 ILE A CA 1
ATOM 1617 C C . ILE A 1 203 ? 29.329 -10.049 -54.775 1.00 76.12 203 ILE A C 1
ATOM 1619 O O . ILE A 1 203 ? 29.783 -10.826 -55.608 1.00 76.12 203 ILE A O 1
ATOM 1623 N N . GLY A 1 204 ? 28.299 -9.246 -55.055 1.00 69.38 204 GLY A N 1
ATOM 1624 C CA . GLY A 1 204 ? 27.646 -9.210 -56.367 1.00 69.38 204 GLY A CA 1
ATOM 1625 C C . GLY A 1 204 ? 28.572 -8.756 -57.502 1.00 69.38 204 GLY A C 1
ATOM 1626 O O . GLY A 1 204 ? 28.440 -9.232 -58.627 1.00 69.38 204 GLY A O 1
ATOM 1627 N N . VAL A 1 205 ? 29.539 -7.883 -57.203 1.00 59.50 205 VAL A N 1
ATOM 1628 C CA . VAL A 1 205 ? 30.558 -7.414 -58.158 1.00 59.50 205 VAL A CA 1
ATOM 1629 C C . VAL A 1 205 ? 31.655 -8.463 -58.389 1.00 59.50 205 VAL A C 1
ATOM 1631 O O . VAL A 1 205 ? 32.116 -8.618 -59.517 1.00 59.50 205 VAL A O 1
ATOM 1634 N N . LEU A 1 206 ? 32.055 -9.214 -57.356 1.00 55.06 206 LEU A N 1
ATOM 1635 C CA . LEU A 1 206 ? 33.042 -10.301 -57.473 1.00 55.06 206 LEU A CA 1
ATOM 1636 C C . LEU A 1 206 ? 32.441 -11.596 -58.050 1.00 55.06 206 LEU A C 1
ATOM 1638 O O . LEU A 1 206 ? 33.129 -12.355 -58.728 1.00 55.06 206 LEU A O 1
ATOM 1642 N N . GLY A 1 207 ? 31.152 -11.839 -57.812 1.00 48.56 207 GLY A N 1
ATOM 1643 C CA . GLY A 1 207 ? 30.382 -12.994 -58.270 1.00 48.56 207 GLY A CA 1
ATOM 1644 C C . GLY A 1 207 ? 29.720 -12.778 -59.627 1.00 48.56 207 GLY A C 1
ATOM 1645 O O . GLY A 1 207 ? 28.533 -13.073 -59.780 1.00 48.56 207 GLY A O 1
ATOM 1646 N N . GLY A 1 208 ? 30.465 -12.256 -60.605 1.00 43.88 208 GLY A N 1
ATOM 1647 C CA . GLY A 1 208 ? 30.011 -12.151 -61.989 1.00 43.88 208 GLY A CA 1
ATOM 1648 C C . GLY A 1 208 ? 29.534 -13.508 -62.520 1.00 43.88 208 GLY A C 1
ATOM 1649 O O . GLY A 1 208 ? 30.332 -14.309 -62.992 1.00 43.88 208 GLY A O 1
ATOM 1650 N N . GLY A 1 209 ? 28.223 -13.755 -62.441 1.00 42.97 209 GLY A N 1
ATOM 1651 C CA . GLY A 1 209 ? 27.559 -14.908 -63.045 1.00 42.97 209 GLY A CA 1
ATOM 1652 C C . GLY A 1 209 ? 27.199 -16.072 -62.115 1.00 42.97 209 GLY A C 1
ATOM 1653 O O . GLY A 1 209 ? 27.515 -17.206 -62.441 1.00 42.97 209 GLY A O 1
ATOM 1654 N N . ALA A 1 210 ? 26.460 -15.855 -61.023 1.00 41.16 210 ALA A N 1
ATOM 1655 C CA . ALA A 1 210 ? 25.521 -16.875 -60.530 1.00 41.16 210 ALA A CA 1
ATOM 1656 C C . ALA A 1 210 ? 24.410 -16.246 -59.676 1.00 41.16 210 ALA A C 1
ATOM 1658 O O . ALA A 1 210 ? 24.652 -15.666 -58.622 1.00 41.16 210 ALA A O 1
ATOM 1659 N N . LEU A 1 211 ? 23.172 -16.374 -60.153 1.00 48.09 211 LEU A N 1
ATOM 1660 C CA . LEU A 1 211 ? 21.934 -15.970 -59.486 1.00 48.09 211 LEU A CA 1
ATOM 1661 C C . LEU A 1 211 ? 21.807 -16.586 -58.080 1.00 48.09 211 LEU A C 1
ATOM 1663 O O . LEU A 1 211 ? 21.313 -17.701 -57.934 1.00 48.09 211 LEU A O 1
ATOM 1667 N N . LEU A 1 212 ? 22.122 -15.820 -57.037 1.00 41.41 212 LEU A N 1
ATOM 1668 C CA . LEU A 1 212 ? 21.542 -16.008 -55.705 1.00 41.41 212 LEU A CA 1
ATOM 1669 C C . LEU A 1 212 ? 20.599 -14.846 -55.425 1.00 41.41 212 LEU A C 1
ATOM 1671 O O . LEU A 1 212 ? 20.908 -13.880 -54.734 1.00 41.41 212 LEU A O 1
ATOM 1675 N N . ARG A 1 213 ? 19.403 -14.950 -56.008 1.00 41.84 213 ARG A N 1
ATOM 1676 C CA . ARG A 1 213 ? 18.265 -14.098 -55.675 1.00 41.84 213 ARG A CA 1
ATOM 1677 C C . ARG A 1 213 ? 17.731 -14.543 -54.310 1.00 41.84 213 ARG A C 1
ATOM 1679 O O . ARG A 1 213 ? 16.700 -15.205 -54.229 1.00 41.84 213 ARG A O 1
ATOM 1686 N N . VAL A 1 214 ? 18.448 -14.220 -53.235 1.00 46.75 214 VAL A N 1
ATOM 1687 C CA . VAL A 1 214 ? 17.869 -14.275 -51.890 1.00 46.75 214 VAL A CA 1
ATOM 1688 C C . VAL A 1 214 ? 16.797 -13.190 -51.870 1.00 46.75 214 VAL A C 1
ATOM 1690 O O . VAL A 1 214 ? 17.083 -12.019 -52.111 1.00 46.75 214 VAL A O 1
ATOM 1693 N N . ARG A 1 215 ? 15.530 -13.588 -51.724 1.00 37.88 215 ARG A N 1
ATOM 1694 C CA . ARG A 1 215 ? 14.406 -12.651 -51.637 1.00 37.88 215 ARG A CA 1
ATOM 1695 C C . ARG A 1 215 ? 14.693 -11.673 -50.498 1.00 37.88 215 ARG A C 1
ATOM 1697 O O . ARG A 1 215 ? 14.643 -12.065 -49.338 1.00 37.88 215 ARG A O 1
ATOM 1704 N N . ASN A 1 216 ? 14.952 -10.415 -50.851 1.00 39.41 216 ASN A N 1
ATOM 1705 C CA . ASN A 1 216 ? 14.908 -9.289 -49.930 1.00 39.41 216 ASN A CA 1
ATOM 1706 C C . ASN A 1 216 ? 13.516 -9.251 -49.295 1.00 39.41 216 ASN A C 1
ATOM 1708 O O . ASN A 1 216 ? 12.569 -8.725 -49.880 1.00 39.41 216 ASN A O 1
ATOM 1712 N N . HIS A 1 217 ? 13.386 -9.798 -48.092 1.00 37.78 217 HIS A N 1
ATOM 1713 C CA . HIS A 1 217 ? 12.526 -9.144 -47.131 1.00 37.78 217 HIS A CA 1
ATOM 1714 C C . HIS A 1 217 ? 13.370 -8.026 -46.534 1.00 37.78 217 HIS A C 1
ATOM 1716 O O . HIS A 1 217 ? 14.395 -8.340 -45.928 1.00 37.78 217 HIS A O 1
ATOM 1722 N N . PRO A 1 218 ? 13.009 -6.740 -46.720 1.00 36.53 218 PRO A N 1
ATOM 1723 C CA . PRO A 1 218 ? 13.564 -5.725 -45.845 1.00 36.53 218 PRO A CA 1
ATOM 1724 C C . PRO A 1 218 ? 13.325 -6.236 -44.429 1.00 36.53 218 PRO A C 1
ATOM 1726 O O . PRO A 1 218 ? 12.196 -6.628 -44.105 1.00 36.53 218 PRO A O 1
ATOM 1729 N N . LEU A 1 219 ? 14.381 -6.294 -43.619 1.00 40.41 219 LEU A N 1
ATOM 1730 C CA . LEU A 1 219 ? 14.233 -6.391 -42.179 1.00 40.41 219 LEU A CA 1
ATOM 1731 C C . LEU A 1 219 ? 13.501 -5.110 -41.779 1.00 40.41 219 LEU A C 1
ATOM 1733 O O . LEU A 1 219 ? 14.093 -4.093 -41.446 1.00 40.41 219 LEU A O 1
ATOM 1737 N N . ARG A 1 220 ? 12.169 -5.122 -41.911 1.00 36.50 220 ARG A N 1
ATOM 1738 C CA . ARG A 1 220 ? 11.314 -4.188 -41.206 1.00 36.50 220 ARG A CA 1
ATOM 1739 C C . ARG A 1 220 ? 11.695 -4.420 -39.764 1.00 36.50 220 ARG A C 1
ATOM 1741 O O . ARG A 1 220 ? 11.379 -5.487 -39.237 1.00 36.50 220 ARG A O 1
ATOM 1748 N N . VAL A 1 221 ? 12.369 -3.436 -39.170 1.00 39.44 221 VAL A N 1
ATOM 1749 C CA . VAL A 1 221 ? 12.400 -3.259 -37.723 1.00 39.44 221 VAL A CA 1
ATOM 1750 C C . VAL A 1 221 ? 10.989 -3.603 -37.261 1.00 39.44 221 VAL A C 1
ATOM 1752 O O . VAL A 1 221 ? 10.034 -2.950 -37.709 1.00 39.44 221 VAL A O 1
ATOM 1755 N N . PRO A 1 222 ? 10.794 -4.701 -36.514 1.00 32.31 222 PRO A N 1
ATOM 1756 C CA . PRO A 1 222 ? 9.476 -5.018 -36.029 1.00 32.31 222 PRO A CA 1
ATOM 1757 C C . PRO A 1 222 ? 9.041 -3.789 -35.247 1.00 32.31 222 PRO A C 1
ATOM 1759 O O . PRO A 1 222 ? 9.686 -3.418 -34.269 1.00 32.31 222 PRO A O 1
ATOM 1762 N N . LYS A 1 223 ? 7.940 -3.165 -35.673 1.00 36.38 223 LYS A N 1
ATOM 1763 C CA . LYS A 1 223 ? 7.255 -2.096 -34.928 1.00 36.38 223 LYS A CA 1
ATOM 1764 C C . LYS A 1 223 ? 7.038 -2.482 -33.450 1.00 36.38 223 LYS A C 1
ATOM 1766 O O . LYS A 1 223 ? 6.915 -1.638 -32.583 1.00 36.38 223 LYS A O 1
ATOM 1771 N N . VAL A 1 224 ? 7.110 -3.785 -33.171 1.00 37.94 224 VAL A N 1
ATOM 1772 C CA . VAL A 1 224 ? 7.156 -4.438 -31.863 1.00 37.94 224 VAL A CA 1
ATOM 1773 C C . VAL A 1 224 ? 8.265 -3.927 -30.926 1.00 37.94 224 VAL A C 1
ATOM 1775 O O . VAL A 1 224 ? 8.058 -3.997 -29.723 1.00 37.94 224 VAL A O 1
ATOM 1778 N N . ILE A 1 225 ? 9.414 -3.419 -31.396 1.00 34.66 225 ILE A N 1
ATOM 1779 C CA . ILE A 1 225 ? 10.451 -2.889 -30.481 1.00 34.66 225 ILE A CA 1
ATOM 1780 C C . ILE A 1 225 ? 10.073 -1.486 -29.989 1.00 34.66 225 ILE A C 1
ATOM 1782 O O . ILE A 1 225 ? 10.193 -1.208 -28.800 1.00 34.66 225 ILE A O 1
ATOM 1786 N N . THR A 1 226 ? 9.519 -0.636 -30.854 1.00 33.03 226 THR A N 1
ATOM 1787 C CA . THR A 1 226 ? 8.980 0.673 -30.455 1.00 33.03 226 THR A CA 1
ATOM 1788 C C . THR A 1 226 ? 7.672 0.548 -29.667 1.00 33.03 226 THR A C 1
ATOM 1790 O O . THR A 1 226 ? 7.483 1.273 -28.695 1.00 33.03 226 THR A O 1
ATOM 1793 N N . ASP A 1 227 ? 6.824 -0.433 -29.988 1.00 31.33 227 ASP A N 1
ATOM 1794 C CA . ASP A 1 227 ? 5.559 -0.681 -29.278 1.00 31.33 227 ASP A CA 1
ATOM 1795 C C . ASP A 1 227 ? 5.737 -1.453 -27.950 1.00 31.33 227 ASP A C 1
ATOM 1797 O O . ASP A 1 227 ? 4.846 -1.417 -27.111 1.00 31.33 227 ASP A O 1
ATOM 1801 N N . ARG A 1 228 ? 6.868 -2.142 -27.710 1.00 33.69 228 ARG A N 1
ATOM 1802 C CA . ARG A 1 228 ? 7.178 -2.743 -26.388 1.00 33.69 228 ARG A CA 1
ATOM 1803 C C . ARG A 1 228 ? 7.864 -1.780 -25.425 1.00 33.69 228 ARG A C 1
ATOM 1805 O O . ARG A 1 228 ? 7.834 -2.023 -24.222 1.00 33.69 228 ARG A O 1
ATOM 1812 N N . ILE A 1 229 ? 8.487 -0.723 -25.941 1.00 37.19 229 ILE A N 1
ATOM 1813 C CA . ILE A 1 229 ? 9.081 0.344 -25.126 1.00 37.19 229 ILE A CA 1
ATOM 1814 C C . ILE A 1 229 ? 8.032 1.429 -24.828 1.00 37.19 229 ILE A C 1
ATOM 1816 O O . ILE A 1 229 ? 8.060 2.040 -23.761 1.00 37.19 229 ILE A O 1
ATOM 1820 N N . HIS A 1 230 ? 7.031 1.605 -25.698 1.00 36.62 230 HIS A N 1
ATOM 1821 C CA . HIS A 1 230 ? 5.834 2.367 -25.364 1.00 36.62 230 HIS A CA 1
ATOM 1822 C C . HIS A 1 230 ? 4.850 1.536 -24.527 1.00 36.62 230 HIS A C 1
ATOM 1824 O O . HIS A 1 230 ? 4.054 0.763 -25.046 1.00 36.62 230 HIS A O 1
ATOM 1830 N N . LEU A 1 231 ? 4.862 1.808 -23.218 1.00 39.09 231 LEU A N 1
ATOM 1831 C CA . LEU A 1 231 ? 3.793 1.508 -22.256 1.00 39.09 231 LEU A CA 1
ATOM 1832 C C . LEU A 1 231 ? 3.657 0.024 -21.861 1.00 39.09 231 LEU A C 1
ATOM 1834 O O . LEU A 1 231 ? 2.659 -0.640 -22.136 1.00 39.09 231 LEU A O 1
ATOM 1838 N N . GLY A 1 232 ? 4.622 -0.459 -21.069 1.00 28.78 232 GLY A N 1
ATOM 1839 C CA . GLY A 1 232 ? 4.334 -1.477 -20.048 1.00 28.78 232 GLY A CA 1
ATOM 1840 C C . GLY A 1 232 ? 3.251 -0.988 -19.058 1.00 28.78 232 GLY A C 1
ATOM 1841 O O . GLY A 1 232 ? 2.957 0.207 -19.039 1.00 28.78 232 GLY A O 1
ATOM 1842 N N . PRO A 1 233 ? 2.664 -1.872 -18.228 1.00 38.03 233 PRO A N 1
ATOM 1843 C CA . PRO A 1 233 ? 1.285 -1.838 -17.688 1.00 38.03 233 PRO A CA 1
ATOM 1844 C C . PRO A 1 233 ? 0.904 -0.687 -16.725 1.00 38.03 233 PRO A C 1
ATOM 1846 O O . PRO A 1 233 ? -0.124 -0.735 -16.053 1.00 38.03 233 PRO A O 1
ATOM 1849 N N . TRP A 1 234 ? 1.677 0.390 -16.691 1.00 39.16 234 TRP A N 1
ATOM 1850 C CA . TRP A 1 234 ? 1.485 1.572 -15.854 1.00 39.16 234 TRP A CA 1
ATOM 1851 C C . TRP A 1 234 ? 0.253 2.413 -16.225 1.00 39.16 234 TRP A C 1
ATOM 1853 O O . TRP A 1 234 ? -0.231 3.174 -15.397 1.00 39.16 234 TRP A O 1
ATOM 1863 N N . ALA A 1 235 ? -0.311 2.247 -17.427 1.00 30.38 235 ALA A N 1
ATOM 1864 C CA . ALA A 1 235 ? -1.522 2.963 -17.851 1.00 30.38 235 ALA A CA 1
ATOM 1865 C C . ALA A 1 235 ? -2.834 2.401 -17.252 1.00 30.38 235 ALA A C 1
ATOM 1867 O O . ALA A 1 235 ? -3.898 2.979 -17.468 1.00 30.38 235 ALA A O 1
ATOM 1868 N N . GLY A 1 236 ? -2.775 1.275 -16.524 1.00 30.31 236 GLY A N 1
ATOM 1869 C CA . GLY A 1 236 ? -3.954 0.567 -16.007 1.00 30.31 236 GLY A CA 1
ATOM 1870 C C . GLY A 1 236 ? -4.130 0.566 -14.486 1.00 30.31 236 GLY A C 1
ATOM 1871 O O . GLY A 1 236 ? -5.208 0.206 -14.019 1.00 30.31 236 GLY A O 1
ATOM 1872 N N . CYS A 1 237 ? -3.129 0.982 -13.702 1.00 28.12 237 CYS A N 1
ATOM 1873 C CA . CYS A 1 237 ? -3.262 1.060 -12.244 1.00 28.12 237 CYS A CA 1
ATOM 1874 C C . CYS A 1 237 ? -4.015 2.335 -11.841 1.00 28.12 237 CYS A C 1
ATOM 1876 O O . CYS A 1 237 ? -3.430 3.315 -11.380 1.00 28.12 237 CYS A O 1
ATOM 1878 N N . LYS A 1 238 ? -5.343 2.312 -11.993 1.00 26.66 238 LYS A N 1
ATOM 1879 C CA . LYS A 1 238 ? -6.227 3.167 -11.196 1.00 26.66 238 LYS A CA 1
ATOM 1880 C C . LYS A 1 238 ? -6.206 2.650 -9.761 1.00 26.66 238 LYS A C 1
ATOM 1882 O O . LYS A 1 238 ? -7.036 1.838 -9.374 1.00 26.66 238 LYS A O 1
ATOM 1887 N N . ILE A 1 239 ? -5.203 3.077 -9.006 1.00 33.19 239 ILE A N 1
ATOM 1888 C CA . ILE A 1 239 ? -5.261 3.044 -7.549 1.00 33.19 239 ILE A CA 1
ATOM 1889 C C . ILE A 1 239 ? -5.837 4.404 -7.140 1.00 33.19 239 ILE A C 1
ATOM 1891 O O . ILE A 1 239 ? -5.130 5.415 -7.235 1.00 33.19 239 ILE A O 1
ATOM 1895 N N . PHE A 1 240 ? -7.114 4.342 -6.742 1.00 33.50 240 PHE A N 1
ATOM 1896 C CA . PHE A 1 240 ? -8.074 5.406 -6.404 1.00 33.50 240 PHE A CA 1
ATOM 1897 C C . PHE A 1 240 ? -8.606 6.245 -7.575 1.00 33.50 240 PHE A C 1
ATOM 1899 O O . PHE A 1 240 ? -7.809 6.874 -8.307 1.00 33.50 240 PHE A O 1
#